Protein AF-A0A150G614-F1 (afdb_monomer)

Secondary structure (DSSP, 8-state):
--EEEEEEEEESS-SPPGGG--TT-S-SPPPEEEEEEEEEEE-TTTSHHHHHHHHHHHHTTTTTTEEEEEEETTTEEEE--BS-GGGT-B---TTS---GGGG-GGGG-S---STTEEEE-SSS--S-HHHHTSTT-----EEEE--SS--GGGTTTSEEEEEEEE-HHHHHHHHTS-EESS-SSS-HHHHHHHHHHS-HHHHHHHHHHTTEESS-EEEEEEEEEPPPPPP-

pLDDT: mean 88.45, std 14.33, range [42.41, 98.75]

Structure (mmCIF, N/CA/C/O backbone):
data_AF-A0A150G614-F1
#
_entry.id   AF-A0A150G614-F1
#
loop_
_atom_site.group_PDB
_atom_site.id
_atom_site.type_symbol
_atom_site.label_atom_id
_atom_site.label_alt_id
_atom_site.label_comp_id
_atom_site.label_asym_id
_atom_site.label_entity_id
_atom_site.label_seq_id
_atom_site.pdbx_PDB_ins_code
_atom_site.Cartn_x
_atom_site.Cartn_y
_atom_site.Cartn_z
_atom_site.occupancy
_atom_site.B_iso_or_equiv
_atom_site.auth_seq_id
_atom_site.auth_comp_id
_atom_site.auth_asym_id
_atom_site.auth_atom_id
_atom_site.pdbx_PDB_model_num
ATOM 1 N N . MET A 1 1 ? 9.035 -16.407 -7.494 1.00 85.31 1 MET A N 1
ATOM 2 C CA . MET A 1 1 ? 8.549 -15.004 -7.480 1.00 85.31 1 MET A CA 1
ATOM 3 C C . MET A 1 1 ? 8.345 -14.648 -6.025 1.00 85.31 1 MET A C 1
ATOM 5 O O . MET A 1 1 ? 7.625 -15.400 -5.365 1.00 85.31 1 MET A O 1
ATOM 9 N N . PRO A 1 2 ? 8.947 -13.557 -5.530 1.00 94.75 2 PRO A N 1
ATOM 10 C CA . PRO A 1 2 ? 8.754 -13.132 -4.153 1.00 94.75 2 PRO A CA 1
ATOM 11 C C . PRO A 1 2 ? 7.283 -12.821 -3.886 1.00 94.75 2 PRO A C 1
ATOM 13 O O . PRO A 1 2 ? 6.579 -12.297 -4.759 1.00 94.75 2 PRO A O 1
ATOM 16 N N . ARG A 1 3 ? 6.812 -13.161 -2.687 1.00 97.12 3 ARG A N 1
ATOM 17 C CA . ARG A 1 3 ? 5.436 -12.910 -2.262 1.00 97.12 3 ARG A CA 1
ATOM 18 C C . ARG A 1 3 ? 5.419 -12.299 -0.875 1.00 97.12 3 ARG A C 1
ATOM 20 O O . ARG A 1 3 ? 6.257 -12.629 -0.041 1.00 97.12 3 ARG A O 1
ATOM 27 N N . VAL A 1 4 ? 4.431 -11.455 -0.625 1.00 98.44 4 VAL A N 1
ATOM 28 C CA . VAL A 1 4 ? 4.167 -10.902 0.704 1.00 98.44 4 VAL A CA 1
ATOM 29 C C . VAL A 1 4 ? 2.698 -11.055 1.061 1.00 98.44 4 VAL A C 1
ATOM 31 O O . VAL A 1 4 ? 1.844 -11.086 0.175 1.00 98.44 4 VAL A O 1
ATOM 34 N N . ALA A 1 5 ? 2.412 -11.127 2.353 1.00 98.56 5 ALA A N 1
ATOM 35 C CA . ALA A 1 5 ? 1.069 -11.115 2.908 1.00 98.56 5 ALA A CA 1
ATOM 36 C C . ALA A 1 5 ? 0.853 -9.836 3.721 1.00 98.56 5 ALA A C 1
ATOM 38 O O . ALA A 1 5 ? 1.692 -9.471 4.544 1.00 98.56 5 ALA A O 1
ATOM 39 N N . LEU A 1 6 ? -0.283 -9.170 3.505 1.00 98.75 6 LEU A N 1
ATOM 40 C CA . LEU A 1 6 ? -0.747 -8.042 4.311 1.00 98.75 6 LEU A CA 1
ATOM 41 C C . LEU A 1 6 ? -2.091 -8.398 4.946 1.00 98.75 6 LEU A C 1
ATOM 43 O O . LEU A 1 6 ? -3.076 -8.605 4.236 1.00 98.75 6 LEU A O 1
ATOM 47 N N . THR A 1 7 ? -2.147 -8.455 6.273 1.00 98.75 7 THR A N 1
ATOM 48 C CA . THR A 1 7 ? -3.404 -8.651 7.007 1.00 98.75 7 THR A CA 1
ATOM 49 C C . THR A 1 7 ? -4.068 -7.301 7.208 1.00 98.75 7 THR A C 1
ATOM 51 O O . THR A 1 7 ? -3.465 -6.388 7.772 1.00 98.75 7 THR A O 1
ATOM 54 N N . ILE A 1 8 ? -5.304 -7.167 6.739 1.00 98.75 8 ILE A N 1
ATOM 55 C CA . ILE A 1 8 ? -6.045 -5.908 6.726 1.00 98.75 8 ILE A CA 1
ATOM 56 C C . ILE A 1 8 ? -7.141 -5.948 7.785 1.00 98.75 8 ILE A C 1
ATOM 58 O O . ILE A 1 8 ? -7.819 -6.963 7.958 1.00 98.75 8 ILE A O 1
ATOM 62 N N . GLY A 1 9 ? -7.333 -4.826 8.469 1.00 98.50 9 GLY A N 1
ATOM 63 C CA . GLY A 1 9 ? -8.453 -4.602 9.368 1.00 98.50 9 GLY A CA 1
ATOM 64 C C . GLY A 1 9 ? -9.207 -3.318 9.058 1.00 98.50 9 GLY A C 1
ATOM 65 O O . GLY A 1 9 ? -8.676 -2.398 8.433 1.00 98.50 9 GLY A O 1
ATOM 66 N N . ILE A 1 10 ? -10.452 -3.255 9.522 1.00 98.44 10 ILE A N 1
ATOM 67 C CA . ILE A 1 10 ? -11.302 -2.066 9.445 1.00 98.44 10 ILE A CA 1
ATOM 68 C C . ILE A 1 10 ? -11.779 -1.716 10.854 1.00 98.44 10 ILE A C 1
ATOM 70 O O . ILE A 1 10 ? -12.300 -2.561 11.583 1.00 98.44 10 ILE A O 1
ATOM 74 N N . ALA A 1 11 ? -11.601 -0.458 11.237 1.00 97.25 11 ALA A N 1
ATOM 75 C CA . ALA A 1 11 ? -12.126 0.080 12.482 1.00 97.25 11 ALA A CA 1
ATOM 76 C C . ALA A 1 11 ? -13.603 0.467 12.372 1.00 97.25 11 ALA A C 1
ATOM 78 O O . ALA A 1 11 ? -14.141 0.699 11.289 1.00 97.25 11 ALA A O 1
ATOM 79 N N . SER A 1 12 ? -14.273 0.593 13.516 1.00 93.81 12 SER A N 1
ATOM 80 C CA . SER A 1 12 ? -15.649 1.097 13.570 1.00 93.81 12 SER A CA 1
ATOM 81 C C . SER A 1 12 ? -15.746 2.592 13.232 1.00 93.81 12 SER A C 1
ATOM 83 O O . SER A 1 12 ? -16.784 3.033 12.733 1.00 93.81 12 SER A O 1
ATOM 85 N N . THR A 1 13 ? -14.665 3.351 13.447 1.00 93.69 13 THR A N 1
ATOM 86 C CA . THR A 1 13 ? -14.582 4.810 13.285 1.00 93.69 13 THR A CA 1
ATOM 87 C C . THR A 1 13 ? -13.398 5.239 12.409 1.00 93.69 13 THR A C 1
ATOM 89 O O . THR A 1 13 ? -12.512 4.445 12.083 1.00 93.69 13 THR A O 1
ATOM 92 N N . ALA A 1 14 ? -13.389 6.507 11.987 1.00 92.56 14 ALA A N 1
ATOM 93 C CA . ALA A 1 14 ? -12.246 7.137 11.322 1.00 92.56 14 ALA A CA 1
ATOM 94 C C . ALA A 1 14 ? -11.048 7.308 12.282 1.00 92.56 14 ALA A C 1
ATOM 96 O O . ALA A 1 14 ? -11.142 7.027 13.474 1.00 92.56 14 ALA A O 1
ATOM 97 N N . LEU A 1 15 ? -9.919 7.806 11.764 1.00 90.88 15 LEU A N 1
ATOM 98 C CA . LEU A 1 15 ? -8.773 8.187 12.599 1.00 90.88 15 LEU A CA 1
ATOM 99 C C . LEU A 1 15 ? -9.192 9.202 13.672 1.00 90.88 15 LEU A C 1
ATOM 101 O O . LEU A 1 15 ? -9.905 10.161 13.363 1.00 90.88 15 LEU A O 1
ATOM 105 N N . LYS A 1 16 ? -8.701 9.001 14.900 1.00 88.44 16 LYS A N 1
ATOM 106 C CA . LYS A 1 16 ? -8.995 9.862 16.045 1.00 88.44 16 LYS A CA 1
ATOM 107 C C . LYS A 1 16 ? -8.613 11.308 15.745 1.00 88.44 16 LYS A C 1
ATOM 109 O O . LYS A 1 16 ? -7.499 11.591 15.286 1.00 88.44 16 LYS A O 1
ATOM 114 N N . ARG A 1 17 ? -9.516 12.235 16.053 1.00 83.62 17 ARG A N 1
ATOM 115 C CA . ARG A 1 17 ? -9.227 13.678 16.002 1.00 83.62 17 ARG A CA 1
ATOM 116 C C . ARG A 1 17 ? -8.369 14.098 17.183 1.00 83.62 17 ARG A C 1
ATOM 118 O O . ARG A 1 17 ? -8.254 13.370 18.161 1.00 83.62 17 ARG A O 1
ATOM 125 N N . ALA A 1 18 ? -7.780 15.291 17.111 1.00 77.56 18 ALA A N 1
ATOM 126 C CA . ALA A 1 18 ? -6.966 15.822 18.202 1.00 77.56 18 ALA A CA 1
ATOM 127 C C . ALA A 1 18 ? -7.736 15.868 19.535 1.00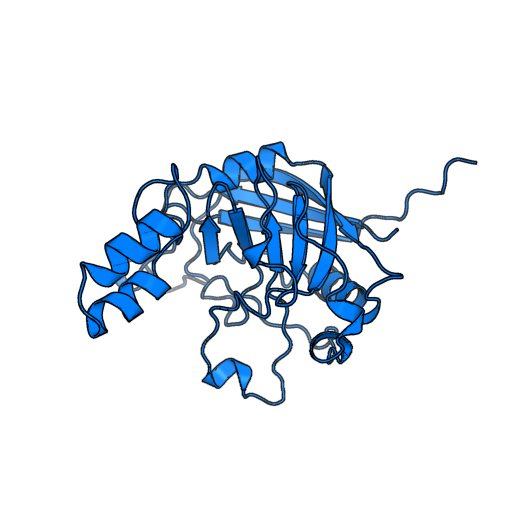 77.56 18 ALA A C 1
ATOM 129 O O . ALA A 1 18 ? -7.163 15.517 20.561 1.00 77.56 18 ALA A O 1
ATOM 130 N N . GLU A 1 19 ? -9.028 16.218 19.498 1.00 80.50 19 GLU A N 1
ATOM 131 C CA . GLU A 1 19 ? -9.901 16.279 20.681 1.00 80.50 19 GLU A CA 1
ATOM 132 C C . GLU A 1 19 ? -10.205 14.904 21.304 1.00 80.50 19 GLU A C 1
ATOM 134 O O . GLU A 1 19 ? -10.498 14.814 22.491 1.00 80.50 19 GLU A O 1
ATOM 139 N N . GLU A 1 20 ? -10.131 13.826 20.520 1.00 80.75 20 GLU A N 1
ATOM 140 C CA . GLU A 1 20 ? -10.450 12.455 20.951 1.00 80.75 20 GLU A CA 1
ATOM 141 C C . GLU A 1 20 ? -9.231 11.734 21.549 1.00 80.75 20 GLU A C 1
ATOM 143 O O . GLU A 1 20 ? -9.327 10.583 21.980 1.00 80.75 20 GLU A O 1
ATOM 148 N N . ARG A 1 21 ? -8.061 12.388 21.543 1.00 79.69 21 ARG A N 1
ATOM 149 C CA . ARG A 1 21 ? -6.809 11.810 22.033 1.00 79.69 21 ARG A CA 1
ATOM 150 C C . ARG A 1 21 ? -6.697 11.988 23.535 1.00 79.69 21 ARG A C 1
ATOM 152 O O . ARG A 1 21 ? -6.730 13.105 24.045 1.00 79.69 21 ARG A O 1
ATOM 159 N N . THR A 1 22 ? -6.471 10.886 24.235 1.00 77.56 22 THR A N 1
ATOM 160 C CA . THR A 1 22 ? -6.207 10.903 25.675 1.00 77.56 22 THR A CA 1
ATOM 161 C C . THR A 1 22 ? -4.708 10.947 25.966 1.00 77.56 22 THR A C 1
ATOM 163 O O . THR A 1 22 ? -3.863 10.598 25.132 1.00 77.56 22 THR A O 1
ATOM 166 N N . ILE A 1 23 ? -4.357 11.395 27.175 1.00 70.12 23 ILE A N 1
ATOM 167 C CA . ILE A 1 23 ? -2.977 11.367 27.669 1.00 70.12 23 ILE A CA 1
ATOM 168 C C . ILE A 1 23 ? -2.537 9.897 27.738 1.00 70.12 23 ILE A C 1
ATOM 170 O O . ILE A 1 23 ? -3.001 9.145 28.588 1.00 70.12 23 ILE A O 1
ATOM 174 N N . GLY A 1 24 ? -1.667 9.487 26.809 1.00 74.12 24 GLY A N 1
ATOM 175 C CA . GLY A 1 24 ? -1.176 8.109 26.682 1.00 74.12 24 GLY A CA 1
ATOM 176 C C . GLY A 1 24 ? -1.408 7.468 25.309 1.00 74.12 24 GLY A C 1
ATOM 177 O O . GLY A 1 24 ? -0.764 6.462 25.004 1.00 74.12 24 GLY A O 1
ATOM 178 N N . ASP A 1 25 ? -2.248 8.061 24.452 1.00 77.88 25 ASP A N 1
ATOM 179 C CA . ASP A 1 25 ? -2.497 7.539 23.105 1.00 77.88 25 ASP A CA 1
ATOM 180 C C . ASP A 1 25 ? -1.206 7.508 22.264 1.00 77.88 25 ASP A C 1
ATOM 182 O O . ASP A 1 25 ? -0.639 8.540 21.879 1.00 77.88 25 ASP A O 1
ATOM 186 N N . LYS A 1 26 ? -0.749 6.289 21.946 1.00 83.44 26 LYS A N 1
ATOM 187 C CA . LYS A 1 26 ? 0.445 6.044 21.120 1.00 83.44 26 LYS A CA 1
ATOM 188 C C . LYS A 1 26 ? 0.201 6.322 19.634 1.00 83.44 26 LYS A C 1
ATOM 190 O O . LYS A 1 26 ? 1.156 6.595 18.912 1.00 83.44 26 LYS A O 1
ATOM 195 N N . SER A 1 27 ? -1.049 6.267 19.176 1.00 89.06 27 SER A N 1
ATOM 196 C CA . SER A 1 27 ? -1.442 6.494 17.782 1.00 89.06 27 SER A CA 1
ATOM 197 C C . SER A 1 27 ? -2.864 7.050 17.691 1.00 89.06 27 SER A C 1
ATOM 199 O O . SER A 1 27 ? -3.672 6.845 18.595 1.00 89.06 27 SER A O 1
ATOM 201 N N . ILE A 1 28 ? -3.170 7.742 16.589 1.00 92.56 28 ILE A N 1
ATOM 202 C CA . ILE A 1 28 ? -4.535 8.172 16.241 1.00 92.56 28 ILE A CA 1
ATOM 203 C C . ILE A 1 28 ? -5.377 7.045 15.628 1.00 92.56 28 ILE A C 1
ATOM 205 O O . ILE A 1 28 ? -6.544 7.254 15.311 1.00 92.56 28 ILE A O 1
ATOM 209 N N . ILE A 1 29 ? -4.794 5.867 15.401 1.00 93.62 29 ILE A N 1
ATOM 210 C CA . ILE A 1 29 ? -5.503 4.744 14.794 1.00 93.62 29 ILE A CA 1
ATOM 211 C C . ILE A 1 29 ? -6.413 4.089 15.848 1.00 93.62 29 ILE A C 1
ATOM 213 O O . ILE A 1 29 ? -5.906 3.661 16.887 1.00 93.62 29 ILE A O 1
ATOM 217 N N . PRO A 1 30 ? -7.736 4.013 15.617 1.00 92.88 30 PRO A N 1
ATOM 218 C CA . PRO A 1 30 ? -8.642 3.237 16.463 1.00 92.88 30 PRO A CA 1
ATOM 219 C C . PRO A 1 30 ? -8.410 1.727 16.309 1.00 92.88 30 PRO A C 1
ATOM 221 O O . PRO A 1 30 ? -7.794 1.269 15.349 1.00 92.88 30 PRO A O 1
ATOM 224 N N . GLU A 1 31 ? -8.941 0.937 17.239 1.00 93.62 31 GLU A N 1
ATOM 225 C CA . GLU A 1 31 ? -8.905 -0.521 17.126 1.00 93.62 31 GLU A CA 1
ATOM 226 C C . GLU A 1 31 ? -9.657 -0.993 15.870 1.00 93.62 31 GLU A C 1
ATOM 228 O O . GLU A 1 31 ? -10.759 -0.526 15.570 1.00 93.62 31 GLU A O 1
ATOM 233 N N . ALA A 1 32 ? -9.037 -1.903 15.118 1.00 96.94 32 ALA A N 1
ATOM 234 C CA . ALA A 1 32 ? -9.544 -2.390 13.844 1.00 96.94 32 ALA A CA 1
ATOM 235 C C . ALA A 1 32 ? -9.715 -3.909 13.871 1.00 96.94 32 ALA A C 1
ATOM 237 O O . ALA A 1 32 ? -8.791 -4.639 14.227 1.00 96.94 32 ALA A O 1
ATOM 238 N N . ALA A 1 33 ? -10.889 -4.378 13.451 1.00 98.00 33 ALA A N 1
ATOM 239 C CA . ALA A 1 33 ? -11.185 -5.800 13.354 1.00 98.00 33 ALA A CA 1
ATOM 240 C C . ALA A 1 33 ? -10.588 -6.372 12.056 1.00 98.00 33 ALA A C 1
ATOM 242 O O . ALA A 1 33 ? -10.735 -5.739 11.005 1.00 98.00 33 ALA A O 1
ATOM 243 N N . PRO A 1 34 ? -9.929 -7.544 12.089 1.00 98.31 34 PRO A N 1
ATOM 244 C CA . PRO A 1 34 ? -9.361 -8.159 10.895 1.00 98.31 34 PRO A CA 1
ATOM 245 C C . PRO A 1 34 ? -10.464 -8.583 9.918 1.00 98.31 34 PRO A C 1
ATOM 247 O O . PRO A 1 34 ? -11.451 -9.199 10.314 1.00 98.31 34 PRO A O 1
ATOM 250 N N . ILE A 1 35 ? -10.273 -8.280 8.633 1.00 98.50 35 ILE A N 1
ATOM 251 C CA . ILE A 1 35 ? -11.204 -8.642 7.546 1.00 98.50 35 ILE A CA 1
ATOM 252 C C . ILE A 1 35 ? -10.614 -9.658 6.560 1.00 98.50 35 ILE A C 1
ATOM 254 O O . ILE A 1 35 ? -11.330 -10.193 5.715 1.00 98.50 35 ILE A O 1
ATOM 258 N N . GLY A 1 36 ? -9.309 -9.925 6.655 1.00 98.50 36 GLY A N 1
ATOM 259 C CA . GLY A 1 36 ? -8.617 -10.942 5.871 1.00 98.50 36 GLY A CA 1
ATOM 260 C C . GLY A 1 36 ? -7.209 -10.526 5.461 1.00 98.50 36 GLY A C 1
ATOM 261 O O . GLY A 1 36 ? -6.704 -9.475 5.858 1.00 98.50 36 GLY A O 1
ATOM 262 N N . THR A 1 37 ? -6.586 -11.364 4.640 1.00 98.75 37 THR A N 1
ATOM 263 C CA . THR A 1 37 ? -5.208 -11.188 4.175 1.00 98.75 37 THR A CA 1
ATOM 264 C C . THR A 1 37 ? -5.173 -11.037 2.659 1.00 98.75 37 THR A C 1
ATOM 266 O O . THR A 1 37 ? -5.891 -11.727 1.937 1.00 98.75 37 THR A O 1
ATOM 269 N N . ILE A 1 38 ? -4.329 -10.124 2.184 1.00 98.75 38 ILE A N 1
ATOM 270 C CA . ILE A 1 38 ? -4.013 -9.928 0.770 1.00 98.75 38 ILE A CA 1
ATOM 271 C C . ILE A 1 38 ? -2.630 -10.526 0.522 1.00 98.75 38 ILE A C 1
ATOM 273 O O . ILE A 1 38 ? -1.663 -10.113 1.163 1.00 98.75 38 ILE A O 1
ATOM 277 N N . VAL A 1 39 ? -2.527 -11.463 -0.420 1.00 98.69 39 VAL A N 1
ATOM 278 C CA . VAL A 1 39 ? -1.239 -12.009 -0.869 1.00 98.69 39 VAL A CA 1
ATOM 279 C C . VAL A 1 39 ? -0.845 -11.321 -2.164 1.00 98.69 39 VAL A C 1
ATOM 281 O O . VAL A 1 39 ? -1.600 -11.345 -3.134 1.00 98.69 39 VAL A O 1
ATOM 284 N N . ILE A 1 40 ? 0.341 -10.723 -2.196 1.00 98.62 40 ILE A N 1
ATOM 285 C CA . ILE A 1 40 ? 0.866 -9.975 -3.341 1.00 98.62 40 ILE A CA 1
ATOM 286 C C . ILE A 1 40 ? 2.081 -10.715 -3.895 1.00 98.62 40 ILE A C 1
ATOM 288 O O . ILE A 1 40 ? 3.018 -11.015 -3.160 1.00 98.62 40 ILE A O 1
ATOM 292 N N . GLY A 1 41 ? 2.074 -10.991 -5.198 1.00 97.81 41 GLY A N 1
ATOM 293 C CA . GLY A 1 41 ? 3.232 -11.469 -5.948 1.00 97.81 41 GLY A CA 1
ATOM 294 C C . GLY A 1 41 ? 3.989 -10.305 -6.579 1.00 97.81 41 GLY A C 1
ATOM 295 O O . GLY A 1 41 ? 3.368 -9.387 -7.119 1.00 97.81 41 GLY A O 1
ATOM 296 N N . LEU A 1 42 ? 5.319 -10.350 -6.520 1.00 97.81 42 LEU A N 1
ATOM 297 C CA . LEU A 1 42 ? 6.198 -9.244 -6.905 1.00 97.81 42 LEU A CA 1
ATOM 298 C C . LEU A 1 42 ? 7.008 -9.565 -8.171 1.00 97.81 42 LEU A C 1
ATOM 300 O O . LEU A 1 42 ? 7.526 -10.672 -8.346 1.00 97.81 42 LEU A O 1
ATOM 304 N N . TYR A 1 43 ? 7.147 -8.574 -9.052 1.00 95.19 43 TYR A N 1
ATOM 305 C CA . TYR A 1 43 ? 7.837 -8.666 -10.342 1.00 95.19 43 TYR A CA 1
ATOM 306 C C . TYR A 1 43 ? 9.337 -8.366 -10.209 1.00 95.19 43 TYR A C 1
ATOM 308 O O . TYR A 1 43 ? 9.845 -7.422 -10.812 1.00 95.19 43 TYR A O 1
ATOM 316 N N . GLY A 1 44 ? 10.055 -9.185 -9.431 1.00 88.50 44 GLY A N 1
ATOM 317 C CA . GLY A 1 44 ? 11.469 -8.955 -9.086 1.00 88.50 44 GLY A CA 1
ATOM 318 C C . GLY A 1 44 ? 12.427 -8.789 -10.273 1.00 88.50 44 GLY A C 1
ATOM 319 O O . GLY A 1 44 ? 13.448 -8.137 -10.134 1.00 88.50 44 GLY A O 1
ATOM 320 N N . ASN A 1 45 ? 12.084 -9.307 -11.456 1.00 91.62 45 ASN A N 1
ATOM 321 C CA . ASN A 1 45 ? 12.911 -9.150 -12.658 1.00 91.62 45 ASN A CA 1
ATOM 322 C C . ASN A 1 45 ? 12.638 -7.8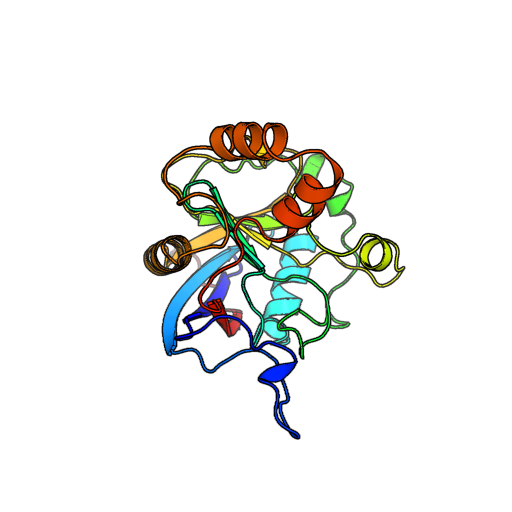45 -13.425 1.00 91.62 45 ASN A C 1
ATOM 324 O O . ASN A 1 45 ? 13.471 -7.425 -14.219 1.00 91.62 45 ASN A O 1
ATOM 328 N N . ALA A 1 46 ? 11.456 -7.244 -13.257 1.00 92.69 46 ALA A N 1
ATOM 329 C CA . ALA A 1 46 ? 11.057 -6.060 -14.017 1.00 92.69 46 ALA A CA 1
ATOM 330 C C . ALA A 1 46 ? 11.561 -4.767 -13.366 1.00 92.69 46 ALA A C 1
ATOM 332 O O . ALA A 1 46 ? 11.988 -3.861 -14.074 1.00 92.69 46 ALA A O 1
ATOM 333 N N . VAL A 1 47 ? 11.478 -4.708 -12.034 1.00 96.00 47 VAL A N 1
ATOM 334 C CA . VAL A 1 47 ? 11.829 -3.552 -11.194 1.00 96.00 47 VAL A CA 1
ATOM 335 C C . VAL A 1 47 ? 12.467 -4.046 -9.887 1.00 96.00 47 VAL A C 1
ATOM 337 O O . VAL A 1 47 ? 11.840 -3.995 -8.820 1.00 96.00 47 VAL A O 1
ATOM 340 N N . PRO A 1 48 ? 13.669 -4.656 -9.970 1.00 96.81 48 PRO A N 1
ATOM 341 C CA . PRO A 1 48 ? 14.321 -5.309 -8.837 1.00 96.81 48 PRO A CA 1
ATOM 342 C C . PRO A 1 48 ? 14.463 -4.389 -7.628 1.00 96.81 48 PRO A C 1
ATOM 344 O O . PRO A 1 48 ? 14.173 -4.817 -6.511 1.00 96.81 48 PRO A O 1
ATOM 347 N N . ARG A 1 49 ? 14.828 -3.117 -7.825 1.00 97.44 49 ARG A N 1
ATOM 348 C CA . ARG A 1 49 ? 15.069 -2.213 -6.700 1.00 97.44 49 ARG A CA 1
ATOM 349 C C . ARG A 1 49 ? 13.782 -1.818 -5.985 1.00 97.44 49 ARG A C 1
ATOM 351 O O . ARG A 1 49 ? 13.746 -1.776 -4.754 1.00 97.44 49 ARG A O 1
ATOM 358 N N . THR A 1 50 ? 12.710 -1.583 -6.735 1.00 97.88 50 THR A N 1
ATOM 359 C CA . THR A 1 50 ? 11.376 -1.345 -6.172 1.00 97.88 50 THR A CA 1
ATOM 360 C C . THR A 1 50 ? 10.901 -2.556 -5.364 1.00 97.88 50 THR A C 1
ATOM 362 O O . THR A 1 50 ? 10.391 -2.396 -4.254 1.00 97.88 50 THR A O 1
ATOM 365 N N . VAL A 1 51 ? 11.115 -3.771 -5.880 1.00 98.00 51 VAL A N 1
ATOM 366 C CA . VAL A 1 51 ? 10.730 -5.017 -5.199 1.00 98.00 51 VAL A CA 1
ATOM 367 C C . VAL A 1 51 ? 11.560 -5.264 -3.937 1.00 98.00 51 VAL A C 1
ATOM 369 O O . VAL A 1 51 ? 10.980 -5.577 -2.899 1.00 98.00 51 VAL A O 1
ATOM 372 N N . GLU A 1 52 ? 12.880 -5.075 -3.985 1.00 97.75 52 GLU A N 1
ATOM 373 C CA . GLU A 1 52 ? 13.765 -5.169 -2.813 1.00 97.75 52 GLU A CA 1
ATOM 374 C C . GLU A 1 52 ? 13.332 -4.217 -1.697 1.00 97.75 52 GLU A C 1
ATOM 376 O O . GLU A 1 52 ? 13.209 -4.624 -0.541 1.00 97.75 52 GLU A O 1
ATOM 381 N N . ASN A 1 53 ? 13.048 -2.960 -2.042 1.00 98.06 53 ASN A N 1
ATOM 382 C CA . ASN A 1 53 ? 12.590 -1.965 -1.079 1.00 98.06 53 ASN A CA 1
ATOM 383 C C . ASN A 1 53 ? 11.244 -2.347 -0.457 1.00 98.06 53 ASN A C 1
ATOM 385 O O . ASN A 1 53 ? 11.068 -2.218 0.755 1.00 98.06 53 ASN A O 1
ATOM 389 N N . PHE A 1 54 ? 10.301 -2.847 -1.257 1.00 98.31 54 PHE A N 1
ATOM 390 C CA . PHE A 1 54 ? 9.008 -3.285 -0.738 1.00 98.31 54 PHE A CA 1
ATOM 391 C C . PHE A 1 54 ? 9.145 -4.501 0.191 1.00 98.31 54 PHE A C 1
ATOM 393 O O . PHE A 1 54 ? 8.533 -4.531 1.257 1.00 98.31 54 PHE A O 1
ATOM 400 N N . LEU A 1 55 ? 10.006 -5.465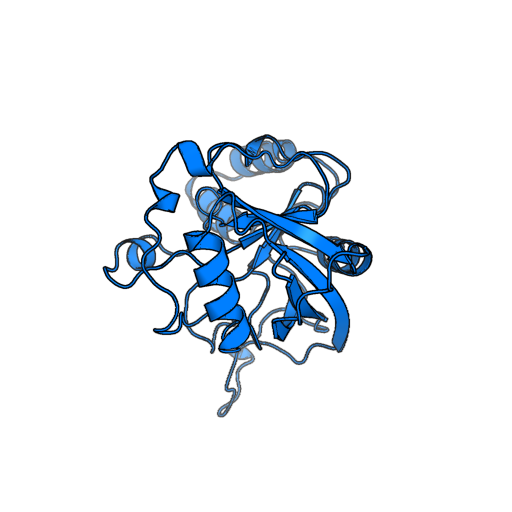 -0.155 1.00 98.06 55 LEU A N 1
ATOM 401 C CA . LEU A 1 55 ? 10.332 -6.605 0.708 1.00 98.06 55 LEU A CA 1
ATOM 402 C C . LEU A 1 55 ? 10.979 -6.157 2.022 1.00 98.06 55 LEU A C 1
ATOM 404 O O . LEU A 1 55 ? 10.560 -6.608 3.085 1.00 98.06 55 LEU A O 1
ATOM 408 N N . ALA A 1 56 ? 11.953 -5.244 1.964 1.00 98.00 56 ALA A N 1
ATOM 409 C CA . ALA A 1 56 ? 12.610 -4.692 3.147 1.00 98.00 56 ALA A CA 1
ATOM 410 C C . ALA A 1 56 ? 11.616 -3.977 4.075 1.00 98.00 56 ALA A C 1
ATOM 412 O O . ALA A 1 56 ? 11.708 -4.107 5.296 1.00 98.00 56 ALA A O 1
ATOM 413 N N . LEU A 1 57 ? 10.648 -3.262 3.494 1.00 98.06 57 LEU A N 1
ATOM 414 C CA . LEU A 1 57 ? 9.598 -2.563 4.226 1.00 98.06 57 LEU A CA 1
ATOM 415 C C . LEU A 1 57 ? 8.598 -3.520 4.898 1.00 98.06 57 LEU A C 1
ATOM 417 O O . LEU A 1 57 ? 8.179 -3.283 6.033 1.00 98.06 57 LEU A O 1
ATOM 421 N N . VAL A 1 58 ? 8.209 -4.595 4.206 1.00 98.31 58 VAL A N 1
ATOM 422 C CA . VAL A 1 58 ? 7.349 -5.651 4.764 1.00 98.31 58 VAL A CA 1
ATOM 423 C C . VAL A 1 58 ? 8.078 -6.384 5.891 1.00 98.31 58 VAL A C 1
ATOM 425 O O . VAL A 1 58 ? 7.523 -6.536 6.979 1.00 98.31 58 VAL A O 1
ATOM 428 N N . ALA A 1 59 ? 9.324 -6.800 5.649 1.00 98.00 59 ALA A N 1
ATOM 429 C CA . ALA A 1 59 ? 10.127 -7.580 6.588 1.00 98.00 59 ALA A CA 1
ATOM 430 C C . ALA A 1 59 ? 10.447 -6.819 7.881 1.00 98.00 59 ALA A C 1
ATOM 432 O O . ALA A 1 59 ? 10.561 -7.429 8.941 1.00 98.00 59 ALA A O 1
ATOM 433 N N . SER A 1 60 ? 10.569 -5.492 7.820 1.00 97.50 60 SER A N 1
ATOM 434 C CA . SER A 1 60 ? 10.829 -4.680 9.009 1.00 97.50 60 SER A CA 1
ATOM 435 C C . SER A 1 60 ? 9.591 -4.478 9.896 1.00 97.50 60 SER A C 1
ATOM 437 O O . SER A 1 60 ? 9.712 -3.958 11.003 1.00 97.50 60 SER A O 1
ATOM 439 N N . GLY A 1 61 ? 8.391 -4.831 9.415 1.00 97.25 61 GLY A N 1
ATOM 440 C CA . GLY A 1 61 ? 7.131 -4.574 10.117 1.00 97.25 61 GLY A CA 1
ATOM 441 C C . GLY A 1 61 ? 6.703 -3.101 10.101 1.00 97.25 61 GLY A C 1
ATOM 442 O O . GLY A 1 61 ? 5.725 -2.727 10.751 1.00 97.25 61 GLY A O 1
ATOM 443 N N . ASN A 1 62 ? 7.381 -2.236 9.335 1.00 96.94 62 ASN A N 1
ATOM 444 C CA . ASN A 1 62 ? 7.080 -0.801 9.303 1.00 96.94 62 ASN A CA 1
ATOM 445 C C . ASN A 1 62 ? 5.754 -0.479 8.594 1.00 96.94 62 ASN A C 1
ATOM 447 O O . ASN A 1 62 ? 5.269 0.644 8.728 1.00 96.94 62 ASN A O 1
ATOM 451 N N . LEU A 1 63 ? 5.101 -1.446 7.945 1.00 97.31 63 LEU A N 1
ATOM 452 C CA . LEU A 1 63 ? 3.711 -1.314 7.491 1.00 97.31 63 LEU A CA 1
ATOM 453 C C . LEU A 1 63 ? 2.680 -1.568 8.600 1.00 97.31 63 LEU A C 1
ATOM 455 O O . LEU A 1 63 ? 1.582 -1.017 8.538 1.00 97.31 63 LEU A O 1
ATOM 459 N N . VAL A 1 64 ? 3.011 -2.347 9.633 1.00 98.12 64 VAL A N 1
ATOM 460 C CA . VAL A 1 64 ? 2.056 -2.722 10.689 1.00 98.12 64 VAL A CA 1
ATOM 461 C C . VAL A 1 64 ? 1.644 -1.504 11.512 1.00 98.12 64 VAL A C 1
ATOM 463 O O . VAL A 1 64 ? 2.486 -0.713 11.942 1.00 98.12 64 VAL A O 1
ATOM 466 N N . GLY A 1 65 ? 0.342 -1.329 11.731 1.00 96.69 65 GLY A N 1
ATOM 467 C CA . GLY A 1 65 ? -0.209 -0.151 12.397 1.00 96.69 65 GLY A CA 1
ATOM 468 C C . GLY A 1 65 ? -0.124 1.112 11.538 1.00 96.69 65 GLY A C 1
ATOM 469 O O . GLY A 1 65 ? 0.049 2.203 12.073 1.00 96.69 65 GLY A O 1
ATOM 470 N N . THR A 1 66 ? -0.191 0.977 10.212 1.00 97.56 66 THR A N 1
ATOM 471 C CA . THR A 1 66 ? -0.373 2.101 9.276 1.00 97.56 66 THR A CA 1
ATOM 472 C C . THR A 1 66 ? -1.698 1.969 8.541 1.00 97.56 66 THR A C 1
ATOM 474 O O . THR A 1 66 ? -2.357 0.930 8.626 1.00 97.56 66 THR A O 1
ATOM 477 N N . THR A 1 67 ? -2.126 3.033 7.864 1.00 97.50 67 THR A N 1
ATOM 478 C CA . THR A 1 67 ? -3.464 3.108 7.267 1.00 97.50 67 THR A CA 1
ATOM 479 C C . THR A 1 67 ? -3.448 3.303 5.762 1.00 97.50 67 THR A C 1
ATOM 481 O O . THR A 1 67 ? -2.461 3.765 5.186 1.00 97.50 67 THR A O 1
ATOM 484 N N . PHE A 1 68 ? -4.572 2.975 5.129 1.00 97.38 68 PHE A N 1
ATOM 485 C CA . PHE A 1 68 ? -4.833 3.382 3.755 1.00 97.38 68 PHE A CA 1
ATOM 486 C C . PHE A 1 68 ? -5.216 4.865 3.743 1.00 97.38 68 PHE A C 1
ATOM 488 O O . PHE A 1 68 ? -6.212 5.266 4.352 1.00 97.38 68 PHE A O 1
ATOM 495 N N . SER A 1 69 ? -4.412 5.683 3.063 1.00 93.94 69 SER A N 1
ATOM 496 C CA . SER A 1 69 ? -4.594 7.135 2.960 1.00 93.94 69 SER A CA 1
ATOM 497 C C . SER A 1 69 ? -5.769 7.500 2.052 1.00 93.94 69 SER A C 1
ATOM 499 O O . SER A 1 69 ? -6.423 8.525 2.277 1.00 93.94 69 SER A O 1
ATOM 501 N N . ARG A 1 70 ? -6.066 6.646 1.062 1.00 93.88 70 ARG A N 1
ATOM 502 C CA . ARG A 1 70 ? -7.135 6.859 0.087 1.00 93.88 70 ARG A CA 1
ATOM 503 C C . ARG A 1 70 ? -7.803 5.558 -0.347 1.00 93.88 70 ARG A C 1
ATOM 505 O O . ARG A 1 70 ? -7.146 4.537 -0.540 1.00 93.88 70 ARG A O 1
ATOM 512 N N . VAL A 1 71 ? -9.111 5.633 -0.559 1.00 95.12 71 VAL A N 1
ATOM 513 C CA . VAL A 1 71 ? -9.949 4.596 -1.158 1.00 95.12 71 VAL A CA 1
ATOM 514 C C . VAL A 1 71 ? -10.759 5.226 -2.289 1.00 95.12 71 VAL A C 1
ATOM 516 O O . VAL A 1 71 ? -11.579 6.110 -2.059 1.00 95.12 71 VAL A O 1
ATOM 519 N N . LEU A 1 72 ? -10.519 4.776 -3.520 1.00 92.56 72 LEU A N 1
ATOM 520 C CA . LEU A 1 72 ? -11.261 5.163 -4.719 1.00 92.56 72 LEU A CA 1
ATOM 521 C C . LEU A 1 72 ? -11.819 3.891 -5.370 1.00 92.56 72 LEU A C 1
ATOM 523 O O . LEU A 1 72 ? -11.123 3.189 -6.108 1.00 92.56 72 LEU A O 1
ATOM 527 N N . ALA A 1 73 ? -13.074 3.558 -5.064 1.00 91.56 73 ALA A N 1
ATOM 528 C CA . ALA A 1 73 ? -13.741 2.409 -5.676 1.00 91.56 73 ALA A CA 1
ATOM 529 C C . ALA A 1 73 ? -13.789 2.567 -7.205 1.00 91.56 73 ALA A C 1
ATOM 531 O O . ALA A 1 73 ? -13.986 3.674 -7.705 1.00 91.56 73 ALA A O 1
ATOM 532 N N . GLY A 1 74 ? -13.582 1.484 -7.955 1.00 90.19 74 GLY A N 1
ATOM 533 C CA . GLY A 1 74 ? -13.452 1.568 -9.413 1.00 90.19 74 GLY A CA 1
ATOM 534 C C . GLY A 1 74 ? -12.022 1.829 -9.889 1.00 90.19 74 GLY A C 1
ATOM 535 O O . GLY A 1 74 ? -11.681 1.468 -11.013 1.00 90.19 74 GLY A O 1
ATOM 536 N N . GLU A 1 75 ? -11.188 2.440 -9.043 1.00 92.81 75 GLU A N 1
ATOM 537 C CA . GLU A 1 75 ? -9.834 2.864 -9.387 1.00 92.81 75 GLU A CA 1
ATOM 538 C C . GLU A 1 75 ? -8.798 2.122 -8.527 1.00 92.81 75 GLU A C 1
ATOM 540 O O . GLU A 1 75 ? -8.301 1.068 -8.930 1.00 92.81 75 GLU A O 1
ATOM 545 N N . TYR A 1 76 ? -8.479 2.620 -7.329 1.00 96.06 76 TYR A N 1
ATOM 546 C CA . TYR A 1 76 ? -7.461 2.034 -6.454 1.00 96.06 76 TYR A CA 1
ATOM 547 C C . TYR A 1 76 ? -7.642 2.383 -4.973 1.00 96.06 76 TYR A C 1
ATOM 549 O O . TYR A 1 76 ? -8.341 3.321 -4.597 1.00 96.06 76 TYR A O 1
ATOM 557 N N . ILE A 1 77 ? -6.938 1.639 -4.127 1.00 97.69 77 ILE A N 1
ATOM 558 C CA . ILE A 1 77 ? -6.680 1.954 -2.720 1.00 97.69 77 ILE A CA 1
ATOM 559 C C . ILE A 1 77 ? -5.193 2.280 -2.552 1.00 97.69 77 ILE A C 1
ATOM 561 O O . ILE A 1 77 ? -4.361 1.696 -3.245 1.00 97.69 77 ILE A O 1
ATOM 565 N N . GLN A 1 78 ? -4.864 3.218 -1.669 1.00 97.62 78 GLN A N 1
ATOM 566 C CA . GLN A 1 78 ? -3.514 3.764 -1.496 1.00 97.62 78 GLN A CA 1
ATOM 567 C C . GLN A 1 78 ? -3.069 3.607 -0.043 1.00 97.62 78 GLN A C 1
ATOM 569 O O . GLN A 1 78 ? -3.824 3.936 0.872 1.00 97.62 78 GLN A O 1
ATOM 574 N N . ALA A 1 79 ? -1.863 3.084 0.166 1.00 97.69 79 ALA A N 1
ATOM 575 C CA . ALA A 1 79 ? -1.275 2.836 1.480 1.00 97.69 79 ALA A CA 1
ATOM 576 C C . ALA A 1 79 ? 0.239 3.044 1.443 1.00 97.69 79 ALA A C 1
ATOM 578 O O . ALA A 1 79 ? 0.837 3.162 0.382 1.00 97.69 79 ALA A O 1
ATOM 579 N N . GLY A 1 80 ? 0.874 3.066 2.613 1.00 96.44 80 GLY A N 1
ATOM 580 C CA . GLY A 1 80 ? 2.324 3.228 2.704 1.00 96.44 80 GLY A CA 1
ATOM 581 C C . GLY A 1 80 ? 2.796 4.683 2.728 1.00 96.44 80 GLY A C 1
ATOM 582 O O . GLY A 1 80 ? 3.986 4.924 2.583 1.00 96.44 80 GLY A O 1
ATOM 583 N N . LYS A 1 81 ? 1.887 5.645 2.934 1.00 94.88 81 LYS A N 1
ATOM 584 C CA . LYS A 1 81 ? 2.218 7.068 3.077 1.00 94.88 81 LYS A CA 1
ATOM 585 C C . LYS A 1 81 ? 3.315 7.273 4.124 1.00 94.88 81 LYS A C 1
ATOM 587 O O . LYS A 1 81 ? 3.139 6.864 5.271 1.00 94.88 81 LYS A O 1
ATOM 592 N N . GLN A 1 82 ? 4.407 7.932 3.759 1.00 94.38 82 GLN A N 1
ATOM 593 C CA . GLN A 1 82 ? 5.544 8.215 4.625 1.00 94.38 82 GLN A CA 1
ATOM 594 C C . GLN A 1 82 ? 5.208 9.298 5.660 1.00 94.38 82 GLN A C 1
ATOM 596 O O . GLN A 1 82 ? 4.586 10.322 5.366 1.00 94.38 82 GLN A O 1
ATOM 601 N N . GLY A 1 83 ? 5.640 9.085 6.903 1.00 92.31 83 GLY A N 1
ATOM 602 C CA . GLY A 1 83 ? 5.416 10.019 8.002 1.00 92.31 83 GLY A CA 1
ATOM 603 C C . GLY A 1 83 ? 5.521 9.353 9.368 1.00 92.31 83 GLY A C 1
ATOM 604 O O . GLY A 1 83 ? 6.053 8.259 9.499 1.00 92.31 83 GLY A O 1
ATOM 605 N N . SER A 1 84 ? 5.003 10.017 10.402 1.00 91.75 84 SER A N 1
ATOM 606 C CA . SER A 1 84 ? 5.045 9.473 11.763 1.00 91.75 84 SER A CA 1
ATOM 607 C C . SER A 1 84 ? 4.073 8.309 11.950 1.00 91.75 84 SER A C 1
ATOM 609 O O . SER A 1 84 ? 2.882 8.422 11.635 1.00 91.75 84 SER A O 1
ATOM 611 N N . LYS A 1 85 ? 4.542 7.254 12.622 1.00 91.25 85 LYS A N 1
ATOM 612 C CA . LYS A 1 85 ? 3.712 6.122 13.062 1.00 91.25 85 LYS A CA 1
ATOM 613 C C . LYS A 1 85 ? 2.510 6.546 13.898 1.00 91.25 85 LYS A C 1
ATOM 615 O O . LYS A 1 85 ? 1.434 5.962 13.782 1.00 91.25 85 LYS A O 1
ATOM 620 N N . ARG A 1 86 ? 2.652 7.612 14.694 1.00 91.00 86 ARG A N 1
ATOM 621 C CA . ARG A 1 86 ? 1.560 8.149 15.524 1.00 91.00 86 ARG A CA 1
ATOM 622 C C . ARG A 1 86 ? 0.379 8.665 14.701 1.00 91.00 86 ARG A C 1
ATOM 624 O O . ARG A 1 86 ? -0.726 8.747 15.226 1.00 91.00 86 ARG A O 1
ATOM 631 N N . LEU A 1 87 ? 0.623 9.032 13.443 1.00 91.75 87 LEU A N 1
ATOM 632 C CA . LEU A 1 87 ? -0.381 9.512 12.492 1.00 91.75 87 LEU A CA 1
ATOM 633 C C . LEU A 1 87 ? -0.875 8.403 11.550 1.00 91.75 87 LEU A C 1
ATOM 635 O O . LEU A 1 87 ? -1.595 8.688 10.599 1.00 91.75 87 LEU A O 1
ATOM 639 N N . GLY A 1 88 ? -0.479 7.150 11.796 1.00 93.00 88 GLY A N 1
ATOM 640 C CA . GLY A 1 88 ? -0.805 6.013 10.940 1.00 93.00 88 GLY A CA 1
ATOM 641 C C . GLY A 1 88 ? -0.054 5.985 9.612 1.00 93.00 88 GLY A C 1
ATOM 642 O O . GLY A 1 88 ? -0.541 5.376 8.658 1.00 93.00 88 GLY A O 1
ATOM 643 N N . ALA A 1 89 ? 1.111 6.633 9.563 1.00 95.12 89 ALA A N 1
ATOM 644 C CA . ALA A 1 89 ? 2.012 6.674 8.419 1.00 95.12 89 ALA A CA 1
ATOM 645 C C . ALA A 1 89 ? 3.235 5.757 8.624 1.00 95.12 89 ALA A C 1
ATOM 647 O O . ALA A 1 89 ? 3.503 5.265 9.725 1.00 95.12 89 ALA A O 1
ATOM 648 N N . VAL A 1 90 ? 3.963 5.507 7.540 1.00 96.00 90 VAL A N 1
ATOM 649 C CA . VAL A 1 90 ? 5.158 4.667 7.500 1.00 96.00 90 VAL A CA 1
ATOM 650 C C . VAL A 1 90 ? 6.391 5.486 7.859 1.00 96.00 90 VAL A C 1
ATOM 652 O O . VAL A 1 90 ? 6.775 6.418 7.152 1.00 96.00 90 VAL A O 1
ATOM 655 N N . GLU A 1 91 ? 7.072 5.076 8.921 1.00 95.19 91 GLU A N 1
ATOM 656 C CA . GLU A 1 91 ? 8.457 5.475 9.161 1.00 95.19 91 GLU A CA 1
ATOM 657 C C . GLU A 1 91 ? 9.344 4.552 8.328 1.00 95.19 91 GLU A C 1
ATOM 659 O O . GLU A 1 91 ? 9.345 3.342 8.545 1.00 95.19 91 GLU A O 1
ATOM 664 N N . VAL A 1 92 ? 10.036 5.091 7.325 1.00 95.44 92 VAL A N 1
ATOM 665 C CA . VAL A 1 92 ? 10.822 4.277 6.388 1.00 95.44 92 VAL A CA 1
ATOM 666 C C . VAL A 1 92 ? 12.062 3.723 7.101 1.00 95.44 92 VAL A C 1
ATOM 668 O O . VAL A 1 92 ? 12.847 4.512 7.632 1.00 95.44 92 VAL A O 1
ATOM 671 N N . PRO A 1 93 ? 12.269 2.393 7.132 1.00 95.12 93 PRO A N 1
ATOM 672 C CA . PRO A 1 93 ? 13.430 1.802 7.786 1.00 95.12 93 PRO A CA 1
ATOM 673 C C . PRO A 1 93 ? 14.712 2.062 6.981 1.00 95.12 93 PRO A C 1
ATOM 675 O O . PRO A 1 93 ? 14.686 2.279 5.769 1.00 95.12 93 PRO A O 1
ATOM 678 N N . THR A 1 94 ? 15.867 1.977 7.641 1.00 94.81 94 THR A N 1
ATOM 679 C CA . THR A 1 94 ? 17.185 2.141 6.997 1.00 94.81 94 THR A CA 1
ATOM 680 C C . THR A 1 94 ? 17.507 1.042 5.983 1.00 94.81 94 THR A C 1
ATOM 682 O O . THR A 1 94 ? 18.347 1.248 5.110 1.00 94.81 94 THR A O 1
ATOM 685 N N . THR A 1 95 ? 16.825 -0.104 6.071 1.00 96.12 95 THR A N 1
ATOM 686 C CA . THR A 1 95 ? 16.920 -1.219 5.120 1.00 96.12 95 THR A CA 1
ATOM 687 C C . THR A 1 95 ? 16.348 -0.877 3.745 1.00 96.12 95 THR A C 1
ATOM 689 O O . THR A 1 95 ? 16.808 -1.438 2.756 1.00 96.12 95 THR A O 1
ATOM 692 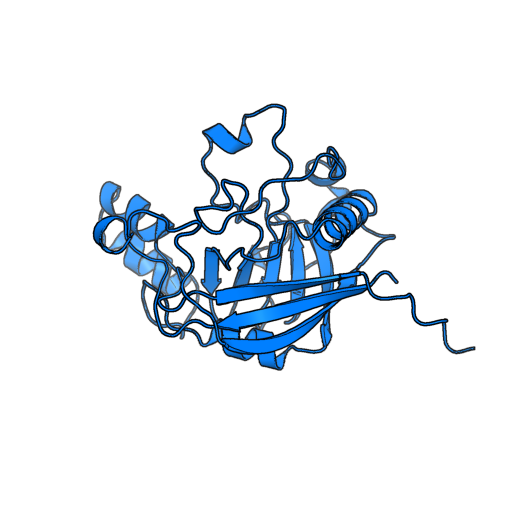N N . VAL A 1 96 ? 15.396 0.061 3.662 1.00 96.75 96 VAL A N 1
ATOM 693 C CA . VAL A 1 96 ? 14.909 0.607 2.389 1.00 96.75 96 VAL A CA 1
ATOM 694 C C . VAL A 1 96 ? 15.952 1.575 1.849 1.00 96.75 96 VAL A C 1
ATOM 696 O O . VAL A 1 96 ? 16.462 2.438 2.565 1.00 96.75 96 VAL A O 1
ATOM 699 N N . GLN A 1 97 ? 16.265 1.459 0.568 1.00 95.25 97 GLN A N 1
ATOM 700 C CA . GLN A 1 97 ? 17.366 2.162 -0.075 1.00 95.25 97 GLN A CA 1
ATOM 701 C C . GLN A 1 97 ? 16.876 3.139 -1.156 1.00 95.25 97 GLN A C 1
ATOM 703 O O . GLN A 1 97 ? 15.715 3.068 -1.566 1.00 95.25 97 GLN A O 1
ATOM 708 N N . PRO A 1 98 ? 17.738 4.040 -1.665 1.00 94.94 98 PRO A N 1
ATOM 709 C CA . PRO A 1 98 ? 17.410 4.841 -2.840 1.00 94.94 98 PRO A CA 1
ATOM 710 C C . PRO A 1 98 ? 16.967 3.966 -4.020 1.00 94.94 98 PRO A C 1
ATOM 712 O O . PRO A 1 98 ? 17.525 2.884 -4.250 1.00 94.94 98 PRO A O 1
ATOM 715 N N . ASN A 1 99 ? 15.956 4.444 -4.746 1.00 95.50 99 ASN A N 1
ATOM 716 C CA . ASN A 1 99 ? 15.352 3.748 -5.876 1.00 95.50 99 ASN A CA 1
ATOM 717 C C . ASN A 1 99 ? 15.555 4.547 -7.180 1.00 95.50 99 ASN A C 1
ATOM 719 O O . ASN A 1 99 ? 14.747 5.433 -7.459 1.00 95.50 99 ASN A O 1
ATOM 723 N N . PRO A 1 100 ? 16.615 4.277 -7.967 1.00 94.69 100 PRO A N 1
ATOM 724 C CA . PRO A 1 100 ? 16.857 4.972 -9.232 1.00 94.69 100 PRO A CA 1
ATOM 725 C C . PRO A 1 100 ? 15.774 4.682 -10.281 1.00 94.69 100 PRO A C 1
ATOM 727 O O . PRO A 1 100 ? 15.499 5.546 -11.109 1.00 94.69 100 PRO A O 1
ATOM 730 N N . GLU A 1 101 ? 15.075 3.542 -10.179 1.00 96.19 101 GLU A N 1
ATOM 731 C CA . GLU A 1 101 ? 13.992 3.153 -11.095 1.00 96.19 101 GLU A CA 1
ATOM 732 C C . GLU A 1 101 ? 12.859 4.192 -11.127 1.00 96.19 101 GLU A C 1
ATOM 734 O O . GLU A 1 101 ? 12.188 4.338 -12.145 1.00 96.19 101 GLU A O 1
ATOM 739 N N . ALA A 1 102 ? 12.685 4.979 -10.054 1.00 93.06 102 ALA A N 1
ATOM 740 C CA . ALA A 1 102 ? 11.731 6.091 -9.988 1.00 93.06 102 ALA A CA 1
ATOM 741 C C . ALA A 1 102 ? 11.970 7.186 -11.048 1.00 93.06 102 ALA A C 1
ATOM 743 O O . ALA A 1 102 ? 11.061 7.969 -11.327 1.00 93.06 102 ALA A O 1
ATOM 744 N N . SER A 1 103 ? 13.162 7.223 -11.647 1.00 92.44 103 SER A N 1
ATOM 745 C CA . SER A 1 103 ? 13.559 8.170 -12.693 1.00 92.44 103 SER A CA 1
ATOM 746 C C . SER A 1 103 ? 13.859 7.489 -14.035 1.00 92.44 103 SER A C 1
ATOM 748 O O . SER A 1 103 ? 14.266 8.152 -14.988 1.00 92.44 103 SER A O 1
ATOM 750 N N . GLU A 1 104 ? 13.667 6.173 -14.141 1.00 95.06 104 GLU A N 1
ATOM 751 C CA . GLU A 1 104 ? 13.998 5.402 -15.337 1.00 95.06 104 GLU A CA 1
ATOM 752 C C . GLU A 1 104 ? 12.743 5.086 -16.147 1.00 95.06 104 GLU A C 1
ATOM 754 O O . GLU A 1 104 ? 11.885 4.324 -15.711 1.00 95.06 104 GLU A O 1
ATOM 759 N N . ALA A 1 105 ? 12.663 5.575 -17.388 1.00 94.00 105 ALA A N 1
ATOM 760 C CA . ALA A 1 105 ? 11.514 5.322 -18.267 1.00 94.00 105 ALA A CA 1
ATOM 761 C C . ALA A 1 105 ? 11.194 3.821 -18.439 1.00 94.00 105 ALA A C 1
ATOM 763 O O . ALA A 1 105 ? 10.037 3.435 -18.612 1.00 94.00 105 ALA A O 1
ATOM 764 N N . SER A 1 106 ? 12.213 2.959 -18.349 1.00 94.38 106 SER A N 1
ATOM 765 C CA . SER A 1 106 ? 12.060 1.508 -18.460 1.00 94.38 106 SER A CA 1
ATOM 766 C C . SER A 1 106 ? 11.224 0.891 -17.322 1.00 94.38 106 SER A C 1
ATOM 768 O O . SER A 1 106 ? 10.586 -0.144 -17.540 1.00 94.38 106 SER A O 1
ATOM 770 N N . ALA A 1 107 ? 11.154 1.536 -16.153 1.00 96.38 107 ALA A N 1
ATOM 771 C CA . ALA A 1 107 ? 10.379 1.075 -15.002 1.00 96.38 107 ALA A CA 1
ATOM 772 C C . ALA A 1 107 ? 8.864 1.329 -15.154 1.00 96.38 107 ALA A C 1
ATOM 774 O O . ALA A 1 107 ? 8.047 0.654 -14.532 1.00 96.38 107 ALA A O 1
ATOM 775 N N . PHE A 1 108 ? 8.460 2.248 -16.039 1.00 96.56 108 PHE A N 1
ATOM 776 C CA . PHE A 1 108 ? 7.059 2.655 -16.235 1.00 96.56 108 PHE A CA 1
ATOM 777 C C . PHE A 1 108 ? 6.337 1.884 -17.356 1.00 96.56 108 PHE A C 1
ATOM 779 O O . PHE A 1 108 ? 5.255 2.275 -17.794 1.00 96.56 108 PHE A O 1
ATOM 786 N N . ARG A 1 109 ? 6.929 0.786 -17.849 1.00 94.50 109 ARG A N 1
ATOM 787 C CA . ARG A 1 109 ? 6.430 0.035 -19.019 1.00 94.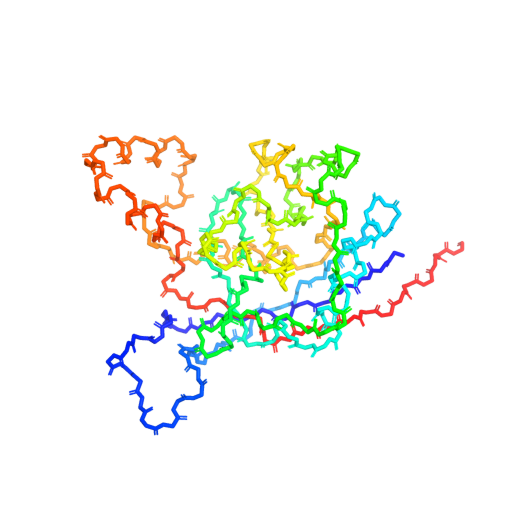50 109 ARG A CA 1
ATOM 788 C C . ARG A 1 109 ? 5.164 -0.785 -18.755 1.00 94.50 109 ARG A C 1
ATOM 790 O O . ARG A 1 109 ? 4.426 -1.082 -19.692 1.00 94.50 109 ARG A O 1
ATOM 797 N N . LEU A 1 110 ? 4.930 -1.203 -17.512 1.00 96.19 110 LEU A N 1
ATOM 798 C CA . LEU A 1 110 ? 3.829 -2.102 -17.163 1.00 96.19 110 LEU A CA 1
ATOM 799 C C . LEU A 1 110 ? 2.527 -1.320 -16.872 1.00 96.19 110 LEU A C 1
ATOM 801 O O . LEU A 1 110 ? 2.559 -0.370 -16.089 1.00 96.19 110 LEU A O 1
ATOM 805 N N . PRO A 1 111 ? 1.374 -1.707 -17.459 1.00 96.62 111 PRO A N 1
ATOM 806 C CA . PRO A 1 111 ? 0.117 -0.974 -17.306 1.00 96.62 111 PRO A CA 1
ATOM 807 C C . PRO A 1 111 ? -0.780 -1.484 -16.161 1.00 96.62 111 PRO A C 1
ATOM 809 O O . PRO A 1 111 ? -0.771 -2.659 -15.787 1.00 96.62 111 PRO A O 1
ATOM 812 N N . HIS A 1 112 ? -1.682 -0.619 -15.696 1.00 97.12 112 HIS A N 1
ATOM 813 C CA . HIS A 1 112 ? -2.748 -0.904 -14.727 1.00 97.12 112 HIS A CA 1
ATOM 814 C C . HIS A 1 112 ? -3.981 -1.504 -15.419 1.00 97.12 112 HIS A C 1
ATOM 816 O O . HIS A 1 112 ? -5.072 -0.934 -15.410 1.00 97.12 112 HIS A O 1
ATOM 822 N N . TYR A 1 113 ? -3.791 -2.638 -16.098 1.00 91.81 113 TYR A N 1
ATOM 823 C CA . TYR A 1 113 ? -4.801 -3.208 -16.998 1.00 91.81 113 TYR A CA 1
ATOM 824 C C . TYR A 1 113 ? -5.891 -4.040 -16.297 1.00 91.81 113 TYR A C 1
ATOM 826 O O . TYR A 1 113 ? -6.914 -4.347 -16.905 1.00 91.81 113 TYR A O 1
ATOM 834 N N . ARG A 1 114 ? -5.687 -4.456 -15.043 1.00 94.12 114 ARG A N 1
ATOM 835 C CA . ARG A 1 114 ? -6.602 -5.366 -14.338 1.00 94.12 114 ARG A CA 1
ATOM 836 C C . ARG A 1 114 ? -6.733 -4.999 -12.861 1.00 94.12 114 ARG A C 1
ATOM 838 O O . ARG A 1 114 ? -5.795 -4.415 -12.323 1.00 94.12 114 ARG A O 1
ATOM 845 N N . PRO A 1 115 ? -7.840 -5.394 -12.207 1.00 97.25 115 PRO A N 1
ATOM 846 C CA . PRO A 1 115 ? -7.960 -5.329 -10.755 1.00 97.25 115 PRO A CA 1
ATOM 847 C C . PRO A 1 115 ? -6.822 -6.095 -10.071 1.00 97.25 115 PRO A C 1
ATOM 849 O O . PRO A 1 115 ? -6.358 -7.121 -10.576 1.00 97.25 115 PRO A O 1
ATOM 852 N N . GLY A 1 116 ? -6.385 -5.608 -8.914 1.00 98.19 116 GLY A N 1
ATOM 853 C CA . GLY A 1 116 ? -5.312 -6.211 -8.135 1.00 98.19 116 GLY A CA 1
ATOM 854 C C . GLY A 1 116 ? -3.900 -5.879 -8.617 1.00 98.19 116 GLY A C 1
ATOM 855 O O . GLY A 1 116 ? -2.950 -6.340 -7.995 1.00 98.19 116 GLY A O 1
ATOM 856 N N . THR A 1 117 ? -3.704 -5.082 -9.674 1.00 98.56 117 THR A N 1
ATOM 857 C CA . THR A 1 117 ? -2.370 -4.545 -10.002 1.00 98.56 117 THR A CA 1
ATOM 858 C C . THR A 1 117 ? -1.844 -3.697 -8.844 1.00 98.56 117 THR A C 1
ATOM 860 O O . THR A 1 117 ? -2.582 -2.846 -8.339 1.00 98.56 117 THR A O 1
ATOM 863 N N . VAL A 1 118 ? -0.580 -3.920 -8.464 1.00 98.56 118 VAL A N 1
ATOM 864 C CA . VAL A 1 118 ? 0.126 -3.192 -7.400 1.00 98.56 118 VAL A CA 1
ATOM 865 C C . VAL A 1 118 ? 1.240 -2.333 -7.993 1.00 98.56 118 VAL A C 1
ATOM 867 O O . VAL A 1 118 ? 2.057 -2.824 -8.781 1.00 98.56 118 VAL A O 1
ATOM 870 N N . SER A 1 119 ? 1.286 -1.057 -7.611 1.00 98.56 119 SER A N 1
ATOM 871 C CA . SER A 1 119 ? 2.256 -0.091 -8.134 1.00 98.56 119 SER A CA 1
ATOM 872 C C . SER A 1 119 ? 2.781 0.869 -7.077 1.00 98.56 119 SER A C 1
ATOM 874 O O . SER A 1 119 ? 2.055 1.227 -6.157 1.00 98.56 119 SER A O 1
ATOM 876 N N . LEU A 1 120 ? 4.007 1.354 -7.249 1.00 97.94 120 LEU A N 1
ATOM 877 C CA . LEU A 1 120 ? 4.588 2.423 -6.447 1.00 97.94 120 LEU A CA 1
ATOM 878 C C . LEU A 1 120 ? 3.922 3.750 -6.830 1.00 97.94 120 LEU A C 1
ATOM 880 O O . LEU A 1 120 ? 3.908 4.116 -8.008 1.00 97.94 120 LEU A O 1
ATOM 884 N N . ALA A 1 121 ? 3.366 4.448 -5.844 1.00 96.19 121 ALA A N 1
ATOM 885 C CA . ALA A 1 121 ? 2.662 5.709 -6.012 1.00 96.19 121 ALA A CA 1
ATOM 886 C C . ALA A 1 121 ? 3.670 6.859 -6.157 1.00 96.19 121 ALA A C 1
ATOM 888 O O . ALA A 1 121 ? 4.228 7.347 -5.174 1.00 96.19 121 ALA A O 1
ATOM 889 N N . LEU A 1 122 ? 3.901 7.294 -7.397 1.00 94.19 122 LEU A N 1
ATOM 890 C CA . LEU A 1 122 ? 4.767 8.438 -7.706 1.00 94.19 122 LEU A CA 1
ATOM 891 C C . LEU A 1 122 ? 3.928 9.627 -8.183 1.00 94.19 122 LEU A C 1
ATOM 893 O O . LEU A 1 122 ? 4.032 10.721 -7.627 1.00 94.19 122 LEU A O 1
ATOM 897 N N . GLY A 1 123 ? 3.055 9.400 -9.169 1.00 89.25 123 GLY A N 1
ATOM 898 C CA . GLY A 1 123 ? 2.134 10.412 -9.688 1.00 89.25 123 GLY A CA 1
ATOM 899 C C . GLY A 1 123 ? 0.966 10.710 -8.748 1.00 89.25 123 GLY A C 1
ATOM 900 O O . GLY A 1 123 ? 0.569 11.862 -8.613 1.00 89.25 123 GLY A O 1
ATOM 901 N N . GLU A 1 124 ? 0.455 9.689 -8.055 1.00 87.56 124 GLU A N 1
ATOM 902 C CA . GLU A 1 124 ? -0.671 9.821 -7.108 1.00 87.56 124 GLU A CA 1
ATOM 903 C C . GLU A 1 124 ? -0.240 10.151 -5.676 1.00 87.56 124 GLU A C 1
ATOM 905 O O . GLU A 1 124 ? -1.066 10.177 -4.759 1.00 87.56 124 GLU A O 1
ATOM 910 N N . ASN A 1 125 ? 1.055 10.375 -5.476 1.00 82.38 125 ASN A N 1
ATOM 911 C CA . ASN A 1 125 ? 1.627 10.649 -4.173 1.00 82.38 125 ASN A CA 1
ATOM 912 C C . ASN A 1 125 ? 1.011 11.919 -3.562 1.00 82.38 125 ASN A C 1
ATOM 914 O O . ASN A 1 125 ? 1.054 12.996 -4.165 1.00 82.38 125 ASN A O 1
ATOM 918 N N . ASP A 1 126 ? 0.453 11.791 -2.357 1.00 79.00 126 ASP A N 1
ATOM 919 C CA . ASP A 1 126 ? -0.215 12.887 -1.644 1.00 79.00 126 ASP A CA 1
ATOM 920 C C . ASP A 1 126 ? 0.516 13.329 -0.366 1.00 79.00 126 ASP A C 1
ATOM 922 O O . ASP A 1 126 ? -0.063 13.927 0.554 1.00 79.00 126 ASP A O 1
ATOM 926 N N . GLU A 1 127 ? 1.809 13.021 -0.300 1.00 86.19 127 GLU A N 1
ATOM 927 C CA . GLU A 1 127 ? 2.714 13.455 0.754 1.00 86.19 127 GLU A CA 1
ATOM 928 C C . GLU A 1 127 ? 3.075 14.933 0.599 1.00 86.19 127 GLU A C 1
ATOM 930 O O . GLU A 1 127 ? 3.033 15.515 -0.489 1.00 86.19 127 GLU A O 1
ATOM 935 N N . GLU A 1 128 ? 3.441 15.567 1.714 1.00 84.12 128 GLU A N 1
ATOM 936 C CA . GLU A 1 128 ? 3.776 16.988 1.697 1.00 84.12 128 GLU A CA 1
ATOM 937 C C . GLU A 1 128 ? 5.010 17.248 0.812 1.00 84.12 128 GLU A C 1
ATOM 939 O O . GLU A 1 128 ? 6.016 16.541 0.935 1.00 84.12 128 GLU A O 1
ATOM 944 N N . PRO A 1 129 ? 5.002 18.297 -0.033 1.00 84.31 129 PRO A N 1
ATOM 945 C CA . PRO A 1 129 ? 6.129 18.601 -0.917 1.00 84.31 129 PRO A CA 1
ATOM 946 C C . PRO A 1 129 ? 7.462 18.758 -0.178 1.00 84.31 129 PRO A C 1
ATOM 948 O O . PRO A 1 129 ? 8.505 18.343 -0.675 1.00 84.31 129 PRO A O 1
ATOM 951 N N . THR A 1 130 ? 7.431 19.307 1.039 1.00 86.25 130 THR A N 1
ATOM 952 C CA . THR A 1 130 ? 8.620 19.482 1.885 1.00 86.25 130 THR A CA 1
ATOM 953 C C . THR A 1 130 ? 9.190 18.163 2.401 1.00 86.25 130 THR A C 1
ATOM 955 O O . THR A 1 130 ? 10.380 18.097 2.689 1.00 86.25 130 THR A O 1
ATOM 958 N N . LEU A 1 131 ? 8.376 17.107 2.524 1.00 87.19 131 LEU A N 1
ATOM 959 C CA . LEU A 1 131 ? 8.856 15.762 2.849 1.00 87.19 131 LEU A CA 1
ATOM 960 C C . LEU A 1 131 ? 9.605 15.166 1.656 1.00 87.19 131 LEU A C 1
ATOM 962 O O . LEU A 1 131 ? 10.683 14.610 1.830 1.00 87.19 131 LEU A O 1
ATOM 966 N N . ARG A 1 132 ? 9.059 15.347 0.451 1.00 87.69 132 ARG A N 1
ATOM 967 C CA . ARG A 1 132 ? 9.606 14.804 -0.801 1.00 87.69 132 ARG A CA 1
ATOM 968 C C . ARG A 1 132 ? 10.940 15.426 -1.216 1.00 87.69 132 ARG A C 1
ATOM 970 O O . ARG A 1 132 ? 11.687 14.815 -1.966 1.00 87.69 132 ARG A O 1
ATOM 977 N N . GLN A 1 133 ? 11.231 16.635 -0.740 1.00 87.44 133 GLN A N 1
ATOM 978 C CA . GLN A 1 133 ? 12.497 17.336 -0.989 1.00 87.44 133 GLN A CA 1
ATOM 979 C C . GLN A 1 133 ? 13.621 16.921 -0.029 1.00 87.44 133 GLN A C 1
ATOM 981 O O . GLN A 1 133 ? 14.755 17.371 -0.190 1.00 87.44 133 GLN A O 1
ATOM 986 N N . ARG A 1 134 ? 13.331 16.102 0.991 1.00 87.94 134 ARG A N 1
ATOM 987 C CA . ARG A 1 134 ? 14.352 15.681 1.956 1.00 87.94 134 ARG A CA 1
ATOM 988 C C . ARG A 1 134 ? 15.324 14.691 1.310 1.00 87.94 134 ARG A C 1
ATOM 990 O O . ARG A 1 134 ? 14.858 13.782 0.625 1.00 87.94 134 ARG A O 1
ATOM 997 N N . PRO A 1 135 ? 16.639 14.790 1.571 1.00 84.56 135 PRO A N 1
ATOM 998 C CA . PRO A 1 135 ? 17.619 13.827 1.062 1.00 84.56 135 PRO A CA 1
ATOM 999 C C . PRO A 1 135 ? 17.318 12.374 1.455 1.00 84.56 135 PRO A C 1
ATOM 1001 O O . PRO A 1 135 ? 17.643 11.444 0.723 1.00 84.56 135 PRO A O 1
ATOM 1004 N N . GLU A 1 136 ? 16.675 12.170 2.605 1.00 83.81 136 GLU A N 1
ATOM 1005 C CA . GLU A 1 136 ? 16.334 10.851 3.140 1.00 83.81 136 GLU A CA 1
ATOM 1006 C C . GLU A 1 136 ? 14.991 10.315 2.617 1.00 83.81 136 GLU A C 1
ATOM 1008 O O . GLU A 1 136 ? 14.572 9.221 3.009 1.00 83.81 136 GLU A O 1
ATOM 1013 N N . TYR A 1 137 ? 14.292 11.077 1.771 1.00 89.94 137 TYR A N 1
ATOM 1014 C CA . TYR A 1 137 ? 13.012 10.678 1.204 1.00 89.94 137 TYR A CA 1
ATOM 1015 C C . TYR A 1 137 ? 13.168 9.454 0.299 1.00 89.94 137 TYR A C 1
ATOM 1017 O O . TYR A 1 137 ? 14.016 9.415 -0.594 1.00 89.94 137 TYR A O 1
ATOM 1025 N N . LYS A 1 138 ? 12.330 8.442 0.528 1.00 93.06 138 LYS A N 1
ATOM 1026 C CA . LYS A 1 138 ? 12.327 7.200 -0.244 1.00 93.06 138 LYS A CA 1
ATOM 1027 C C . LYS A 1 138 ? 10.870 6.827 -0.497 1.00 93.06 138 LYS A C 1
ATOM 1029 O O . LYS A 1 138 ? 10.177 6.508 0.469 1.00 93.06 138 LYS A O 1
ATOM 1034 N N . PRO A 1 139 ? 10.391 6.861 -1.752 1.00 92.31 139 PRO A N 1
ATOM 1035 C CA . PRO A 1 139 ? 8.996 6.568 -2.036 1.00 92.31 139 PRO A CA 1
ATOM 1036 C C . PRO A 1 139 ? 8.697 5.114 -1.668 1.00 92.31 139 PRO A C 1
ATOM 1038 O O . PRO A 1 139 ? 9.343 4.188 -2.160 1.00 92.31 139 PRO A O 1
ATOM 1041 N N . VAL A 1 140 ? 7.720 4.934 -0.785 1.00 95.75 140 VAL A N 1
ATOM 1042 C CA . VAL A 1 140 ? 7.232 3.625 -0.319 1.00 95.75 140 VAL A CA 1
ATOM 1043 C C . VAL A 1 140 ? 5.711 3.504 -0.394 1.00 95.75 140 VAL A C 1
ATOM 1045 O O . VAL A 1 140 ? 5.163 2.428 -0.157 1.00 95.75 140 VAL A O 1
ATOM 1048 N N . GLU A 1 141 ? 5.024 4.597 -0.726 1.00 97.06 141 GLU A N 1
ATOM 1049 C CA . GLU A 1 141 ? 3.582 4.598 -0.917 1.00 97.06 141 GLU A CA 1
ATOM 1050 C C . GLU A 1 141 ? 3.222 3.766 -2.154 1.00 97.06 141 GLU A C 1
ATOM 1052 O O . GLU A 1 141 ? 3.893 3.833 -3.184 1.00 97.06 141 GLU A O 1
ATOM 1057 N N . PHE A 1 142 ? 2.175 2.954 -2.059 1.00 98.25 142 PHE A N 1
ATOM 1058 C CA . PHE A 1 142 ? 1.759 2.029 -3.103 1.00 98.25 142 PHE A CA 1
ATOM 1059 C C . PHE A 1 142 ? 0.244 2.052 -3.310 1.00 98.25 142 PHE A C 1
ATOM 1061 O O . PHE A 1 142 ? -0.536 2.393 -2.418 1.00 98.25 142 PHE A O 1
ATOM 1068 N N . LEU A 1 143 ? -0.162 1.662 -4.515 1.00 98.00 143 LEU A N 1
ATOM 1069 C CA . LEU A 1 143 ? -1.544 1.556 -4.960 1.00 98.00 143 LEU A CA 1
ATOM 1070 C C . LEU A 1 143 ? -1.893 0.087 -5.187 1.00 98.00 143 LEU A C 1
ATOM 1072 O O . LEU A 1 143 ? -1.059 -0.677 -5.674 1.00 98.00 143 LEU A O 1
ATOM 1076 N N . ILE A 1 144 ? -3.138 -0.290 -4.906 1.00 98.56 144 ILE A N 1
ATOM 1077 C CA . ILE A 1 144 ? -3.738 -1.549 -5.357 1.00 98.56 144 ILE A CA 1
ATOM 1078 C C . ILE A 1 144 ? -5.009 -1.203 -6.124 1.00 98.56 144 ILE A C 1
ATOM 1080 O O . ILE A 1 144 ? -5.930 -0.605 -5.572 1.00 98.56 144 ILE A O 1
ATOM 1084 N N . THR A 1 145 ? -5.071 -1.569 -7.400 1.00 98.31 145 THR A N 1
ATOM 1085 C CA . THR A 1 145 ? -6.271 -1.324 -8.219 1.00 98.31 145 THR A CA 1
ATOM 1086 C C . THR A 1 145 ? -7.452 -2.178 -7.752 1.00 98.31 145 THR A C 1
ATOM 1088 O O . THR A 1 145 ? -7.295 -3.361 -7.448 1.00 98.31 145 THR A O 1
ATOM 1091 N N . THR A 1 146 ? -8.647 -1.590 -7.688 1.00 95.88 146 THR A N 1
ATOM 1092 C CA . THR A 1 146 ? -9.836 -2.244 -7.105 1.00 95.88 146 THR A CA 1
ATOM 1093 C C . THR A 1 146 ? -10.716 -2.934 -8.142 1.00 95.88 146 THR A C 1
ATOM 1095 O O . THR A 1 146 ? -11.370 -3.926 -7.824 1.00 95.88 146 THR A O 1
ATOM 1098 N N . GLY A 1 147 ? -10.690 -2.466 -9.393 1.00 90.88 147 GLY A N 1
ATOM 1099 C CA . GLY A 1 147 ? -11.594 -2.931 -10.444 1.00 90.88 147 GLY A CA 1
ATOM 1100 C C . GLY A 1 147 ? -12.975 -2.272 -10.390 1.00 90.88 147 GLY A C 1
ATOM 1101 O O . GLY A 1 147 ? -13.234 -1.479 -9.491 1.00 90.88 147 GLY A O 1
ATOM 1102 N N . PRO A 1 148 ? -13.880 -2.588 -11.336 1.00 89.19 148 PRO A N 1
ATOM 1103 C CA . PRO A 1 148 ? -13.827 -3.749 -12.233 1.00 89.19 148 PRO A CA 1
ATOM 1104 C C . PRO A 1 148 ? -13.006 -3.543 -13.519 1.00 89.19 148 PRO A C 1
ATOM 1106 O O . PRO A 1 148 ? -12.644 -4.525 -14.163 1.00 89.19 148 PRO A O 1
ATOM 1109 N N . GLY A 1 149 ? -12.716 -2.296 -13.901 1.00 89.00 149 GLY A N 1
ATOM 1110 C CA . GLY A 1 149 ? -12.003 -1.959 -15.136 1.00 89.00 149 GLY A CA 1
ATOM 1111 C C . GLY A 1 149 ? -10.499 -1.710 -14.956 1.00 89.00 149 GLY A C 1
ATOM 1112 O O . GLY A 1 149 ? -9.999 -1.685 -13.829 1.00 89.00 149 GLY A O 1
ATOM 1113 N N . PRO A 1 150 ? -9.762 -1.510 -16.064 1.00 93.12 150 PRO A N 1
ATOM 1114 C CA . PRO A 1 150 ? -8.408 -0.968 -16.020 1.00 93.12 150 PRO A CA 1
ATOM 1115 C C . PRO A 1 150 ? -8.416 0.481 -15.515 1.00 93.12 150 PRO A C 1
ATOM 1117 O O . PRO A 1 150 ? -9.426 1.179 -15.616 1.00 93.12 150 PRO A O 1
ATOM 1120 N N . VAL A 1 151 ? -7.254 0.975 -15.080 1.00 94.81 151 VAL A N 1
ATOM 1121 C CA . VAL A 1 151 ? -7.070 2.372 -14.644 1.00 94.81 151 VAL A CA 1
ATOM 1122 C C . VAL A 1 151 ? -5.967 3.051 -15.474 1.00 94.81 151 VAL A C 1
ATOM 1124 O O . VAL A 1 151 ? -4.878 3.317 -14.965 1.00 94.81 151 VAL A O 1
ATOM 1127 N N . PRO A 1 152 ? -6.196 3.344 -16.775 1.00 93.69 152 PRO A N 1
ATOM 1128 C CA . PRO A 1 152 ? -5.135 3.784 -17.689 1.00 93.69 152 PRO A CA 1
ATOM 1129 C C . PRO A 1 152 ? -4.446 5.086 -17.281 1.00 93.69 152 PRO A C 1
ATOM 1131 O O . PRO A 1 152 ? -3.275 5.276 -17.592 1.00 93.69 152 PRO A O 1
ATOM 1134 N N . ARG A 1 153 ? -5.147 5.958 -16.549 1.00 92.06 153 ARG A N 1
ATOM 1135 C CA . ARG A 1 153 ? -4.613 7.228 -16.035 1.00 92.06 153 ARG A CA 1
ATOM 1136 C C . ARG A 1 153 ? -3.414 7.072 -15.090 1.00 92.06 153 ARG A C 1
ATOM 1138 O O . ARG A 1 153 ? -2.705 8.040 -14.871 1.00 92.06 153 ARG A O 1
ATOM 1145 N N . LEU A 1 154 ? -3.200 5.882 -14.520 1.00 94.75 154 LEU A N 1
ATOM 1146 C CA . LEU A 1 154 ? -2.040 5.594 -13.672 1.00 94.75 154 LEU A CA 1
ATOM 1147 C C . LEU A 1 154 ? -0.787 5.210 -14.472 1.00 94.75 154 LEU A C 1
ATOM 1149 O O . LEU A 1 154 ? 0.312 5.192 -13.912 1.00 94.75 154 LEU A O 1
ATOM 1153 N N . ASN A 1 155 ? -0.944 4.855 -15.750 1.00 94.50 155 ASN A N 1
ATOM 1154 C CA . ASN A 1 155 ? 0.150 4.384 -16.596 1.00 94.50 155 ASN A CA 1
ATOM 1155 C C . ASN A 1 155 ? 1.143 5.513 -16.875 1.00 94.50 155 ASN A C 1
ATOM 1157 O O . ASN A 1 155 ? 0.750 6.660 -17.058 1.00 94.50 155 ASN A O 1
ATOM 1161 N N . GLY A 1 156 ? 2.436 5.187 -16.923 1.00 93.75 156 GLY A N 1
ATOM 1162 C CA . GLY A 1 156 ? 3.486 6.177 -17.186 1.00 93.75 156 GLY A CA 1
ATOM 1163 C C . GLY A 1 156 ? 3.804 7.104 -16.008 1.00 93.75 156 GLY A C 1
ATOM 1164 O O . GLY A 1 156 ? 4.815 7.793 -16.050 1.00 93.75 156 GLY A O 1
ATOM 1165 N N . SER A 1 157 ? 2.988 7.110 -14.948 1.00 94.56 157 SER A N 1
ATOM 1166 C CA . SER A 1 157 ? 3.201 7.942 -13.752 1.00 94.56 157 SER A CA 1
ATOM 1167 C C . SER A 1 157 ? 3.411 7.138 -12.471 1.00 94.56 157 SER A C 1
ATOM 1169 O O . SER A 1 157 ? 3.705 7.720 -11.433 1.00 94.56 157 SER A O 1
ATOM 1171 N N . ASN A 1 158 ? 3.260 5.814 -12.517 1.00 97.38 158 ASN A N 1
ATOM 1172 C CA . ASN A 1 158 ? 3.453 4.914 -11.381 1.00 97.38 158 ASN A CA 1
ATOM 1173 C C . ASN A 1 158 ? 4.163 3.641 -11.854 1.00 97.38 158 ASN A C 1
ATOM 1175 O O . ASN A 1 158 ? 3.950 3.194 -12.984 1.00 97.38 158 ASN A O 1
ATOM 1179 N N . ILE A 1 159 ? 4.991 3.053 -10.990 1.00 97.94 159 ILE A N 1
ATOM 1180 C CA . ILE A 1 159 ? 5.778 1.859 -11.322 1.00 97.94 159 ILE A CA 1
ATOM 1181 C C . ILE A 1 159 ? 5.015 0.622 -10.872 1.00 97.94 159 ILE A C 1
ATOM 1183 O O . ILE A 1 159 ? 4.902 0.365 -9.676 1.00 97.94 159 ILE A O 1
ATOM 1187 N N . VAL A 1 160 ? 4.492 -0.164 -11.809 1.00 98.38 160 VAL A N 1
ATOM 1188 C CA . VAL A 1 160 ? 3.853 -1.446 -11.488 1.00 98.38 160 VAL A CA 1
ATOM 1189 C C . VAL A 1 160 ? 4.926 -2.465 -11.106 1.00 98.38 160 VAL A C 1
ATOM 1191 O O . VAL A 1 160 ? 5.772 -2.817 -11.924 1.00 98.38 160 VAL A O 1
ATOM 1194 N N . PHE A 1 161 ? 4.860 -2.972 -9.876 1.00 98.06 161 PHE A N 1
ATOM 1195 C CA . PHE A 1 161 ? 5.855 -3.904 -9.333 1.00 98.06 161 PHE A CA 1
ATOM 1196 C C . PHE A 1 161 ? 5.251 -5.218 -8.824 1.00 98.06 161 PHE A C 1
ATOM 1198 O O . PHE A 1 161 ? 5.987 -6.100 -8.382 1.00 98.06 161 PHE A O 1
ATOM 1205 N N . GLY A 1 162 ? 3.929 -5.393 -8.894 1.00 97.88 162 GLY A N 1
ATOM 1206 C CA . GLY A 1 162 ? 3.303 -6.641 -8.475 1.00 97.88 162 GLY A CA 1
ATOM 1207 C C . GLY A 1 162 ? 1.822 -6.757 -8.806 1.00 97.88 162 GLY A C 1
ATOM 1208 O O . GLY A 1 162 ? 1.237 -5.935 -9.518 1.00 97.88 162 GLY A O 1
ATOM 1209 N N . ARG A 1 163 ? 1.211 -7.813 -8.269 1.00 97.69 163 ARG A N 1
ATOM 1210 C CA . ARG A 1 163 ? -0.234 -8.054 -8.324 1.00 97.69 163 ARG A CA 1
ATOM 1211 C C . ARG A 1 163 ? -0.725 -8.836 -7.114 1.00 97.69 163 ARG A C 1
ATOM 1213 O O . ARG A 1 163 ? -0.006 -9.679 -6.582 1.00 97.69 163 ARG A O 1
ATOM 1220 N N . VAL A 1 164 ? -1.977 -8.620 -6.747 1.00 98.38 164 VAL A N 1
ATOM 1221 C CA . VAL A 1 164 ? -2.708 -9.458 -5.802 1.00 98.38 164 VAL A CA 1
ATOM 1222 C C . VAL A 1 164 ? -2.904 -10.847 -6.417 1.00 98.38 164 VAL A C 1
ATOM 1224 O O . VAL A 1 164 ? -3.408 -10.982 -7.532 1.00 98.38 164 VAL A O 1
ATOM 1227 N N . LEU A 1 165 ? -2.463 -11.875 -5.698 1.00 97.75 165 LEU A N 1
ATOM 1228 C CA . LEU A 1 165 ? -2.656 -13.289 -6.020 1.00 97.75 165 LEU A CA 1
ATOM 1229 C C . LEU A 1 165 ? -3.865 -13.857 -5.272 1.00 97.75 165 LEU A C 1
ATOM 1231 O O . LEU A 1 165 ? -4.632 -14.626 -5.843 1.00 97.75 165 LEU A O 1
ATOM 1235 N N . GLU A 1 166 ? -4.047 -13.451 -4.013 1.00 98.38 166 GLU A N 1
ATOM 1236 C CA . GLU A 1 166 ? -5.131 -13.901 -3.136 1.00 98.38 166 GLU A CA 1
ATOM 1237 C C . GLU A 1 166 ? -5.671 -12.717 -2.328 1.00 98.38 166 GLU A C 1
ATOM 1239 O O . GLU A 1 166 ? -4.948 -11.756 -2.057 1.00 98.38 166 GLU A O 1
ATOM 1244 N N . GLY A 1 167 ? -6.944 -12.774 -1.932 1.00 98.31 167 GLY A N 1
ATOM 1245 C CA . GLY A 1 167 ? -7.561 -11.713 -1.129 1.00 98.31 167 GLY A CA 1
ATOM 1246 C C . GLY A 1 167 ? -8.144 -10.547 -1.935 1.00 98.31 167 GLY A C 1
ATOM 1247 O O . GLY A 1 167 ? -8.347 -9.466 -1.389 1.00 98.31 167 GLY A O 1
ATOM 1248 N N . MET A 1 168 ? -8.492 -10.737 -3.215 1.00 98.12 168 MET A N 1
ATOM 1249 C CA . MET A 1 168 ? -9.234 -9.711 -3.973 1.00 98.12 168 MET A CA 1
ATOM 1250 C C . MET A 1 168 ? -10.596 -9.365 -3.346 1.00 98.12 168 MET A C 1
ATOM 1252 O O . MET A 1 168 ? -11.053 -8.232 -3.464 1.00 98.12 168 MET A O 1
ATOM 1256 N N . SER A 1 169 ? -11.226 -10.297 -2.624 1.00 98.19 169 SER A N 1
ATOM 1257 C CA . SER A 1 169 ? -12.426 -10.010 -1.826 1.00 98.19 169 SER A CA 1
ATOM 1258 C C . SER A 1 169 ? -12.148 -9.019 -0.690 1.00 98.19 169 SER A C 1
ATOM 1260 O O . SER A 1 169 ? -12.995 -8.182 -0.394 1.00 98.19 169 SER A O 1
ATOM 1262 N N . VAL A 1 170 ? -10.955 -9.062 -0.086 1.00 98.69 170 VAL A N 1
ATOM 1263 C CA . VAL A 1 170 ? -10.504 -8.095 0.928 1.00 98.69 170 VAL A CA 1
ATOM 1264 C C . VAL A 1 170 ? -10.302 -6.724 0.285 1.00 98.69 170 VAL A C 1
ATOM 1266 O O . VAL A 1 170 ? -10.796 -5.732 0.812 1.00 98.69 170 VAL A O 1
ATOM 1269 N N . VAL A 1 171 ? -9.670 -6.661 -0.894 1.00 98.50 171 VAL A N 1
ATOM 1270 C CA . VAL A 1 171 ? -9.548 -5.414 -1.678 1.00 98.50 171 VAL A CA 1
ATOM 1271 C C . VAL A 1 171 ? -10.928 -4.817 -1.977 1.00 98.50 171 VAL A C 1
ATOM 1273 O O . VAL A 1 171 ? -11.128 -3.619 -1.784 1.00 98.50 171 VAL A O 1
ATOM 1276 N N . GLY A 1 172 ? -11.897 -5.645 -2.383 1.00 97.56 172 GLY A N 1
ATOM 1277 C CA . GLY A 1 172 ? -13.281 -5.221 -2.611 1.00 97.56 172 GLY A CA 1
ATOM 1278 C C . GLY A 1 172 ? -13.973 -4.696 -1.348 1.00 97.56 172 GLY A C 1
ATOM 1279 O O . GLY A 1 172 ? -14.635 -3.662 -1.397 1.00 97.56 172 GLY A O 1
ATOM 1280 N N . GLN A 1 173 ? -13.769 -5.348 -0.198 1.00 98.00 173 GLN A N 1
ATOM 1281 C CA . GLN A 1 173 ? -14.278 -4.861 1.089 1.00 98.00 173 GLN A CA 1
ATOM 1282 C C . GLN A 1 173 ? -13.680 -3.499 1.458 1.00 98.00 173 GLN A C 1
ATOM 1284 O O . GLN A 1 173 ? -14.426 -2.591 1.821 1.00 98.00 173 GLN A O 1
ATOM 1289 N N . VAL A 1 174 ? -12.366 -3.314 1.297 1.00 98.12 174 VAL A N 1
ATOM 1290 C CA . VAL A 1 174 ? -11.722 -2.008 1.514 1.00 98.12 174 VAL A CA 1
ATOM 1291 C C . VAL A 1 174 ? -12.289 -0.955 0.562 1.00 98.12 174 VAL A C 1
ATOM 1293 O O . VAL A 1 174 ? -12.611 0.145 0.999 1.00 98.12 174 VAL A O 1
ATOM 1296 N N . ALA A 1 175 ? -12.476 -1.294 -0.717 1.00 95.94 175 ALA A N 1
ATOM 1297 C CA . ALA A 1 175 ? -13.052 -0.396 -1.718 1.00 95.94 175 ALA A CA 1
ATOM 1298 C C . ALA A 1 175 ? -14.493 0.038 -1.394 1.00 95.94 175 ALA A C 1
ATOM 1300 O O . ALA A 1 175 ? -14.922 1.105 -1.823 1.00 95.94 175 ALA A O 1
ATOM 1301 N N . SER A 1 176 ? -15.231 -0.772 -0.629 1.00 95.31 176 SER A N 1
ATOM 1302 C CA . SER A 1 176 ? -16.601 -0.474 -0.194 1.00 95.31 176 SER A CA 1
ATOM 1303 C C . SER A 1 176 ? -16.687 0.432 1.042 1.00 95.31 176 SER A C 1
ATOM 1305 O O . SER A 1 176 ? -17.784 0.843 1.427 1.00 95.31 176 SER A O 1
ATOM 1307 N N . VAL A 1 177 ? -15.553 0.751 1.680 1.00 95.19 177 VAL A N 1
ATOM 1308 C CA . VAL A 1 177 ? -15.531 1.625 2.856 1.00 95.19 177 VAL A CA 1
ATOM 1309 C C . VAL A 1 177 ? -16.020 3.023 2.464 1.00 95.19 177 VAL A C 1
ATOM 1311 O O . VAL A 1 177 ? -15.488 3.604 1.519 1.00 95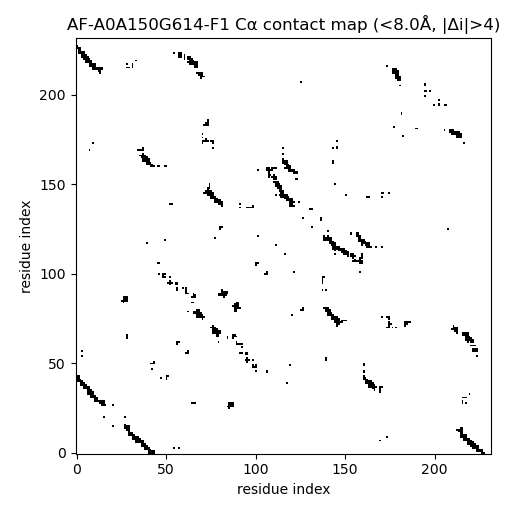.19 177 VAL A O 1
ATOM 1314 N N . PRO A 1 178 ? -16.999 3.603 3.186 1.00 92.75 178 PRO A N 1
ATOM 1315 C CA . PRO A 1 178 ? -17.458 4.962 2.919 1.00 92.75 178 PRO A CA 1
ATOM 1316 C C . PRO A 1 178 ? -16.311 5.969 3.010 1.00 92.75 178 PRO A C 1
ATOM 1318 O O . PRO A 1 178 ? -15.486 5.883 3.920 1.00 92.75 178 PRO A O 1
ATOM 1321 N N . VAL A 1 179 ? -16.278 6.946 2.105 1.00 90.69 179 VAL A N 1
ATOM 1322 C CA . VAL A 1 179 ? -15.216 7.959 2.027 1.00 90.69 179 VAL A CA 1
ATOM 1323 C C . VAL A 1 179 ? -15.765 9.378 2.088 1.00 90.69 179 VAL A C 1
ATOM 1325 O O . VAL A 1 179 ? -16.939 9.625 1.820 1.00 90.69 179 VAL A O 1
ATOM 1328 N N . PHE A 1 180 ? -14.900 10.332 2.427 1.00 85.06 180 PHE A N 1
ATOM 1329 C CA . PHE A 1 180 ? -15.196 11.752 2.291 1.00 85.06 180 PHE A CA 1
ATOM 1330 C C . PHE A 1 180 ? -15.164 12.169 0.807 1.00 85.06 180 PHE A C 1
ATOM 1332 O O . PHE A 1 180 ? -14.135 12.039 0.141 1.00 85.06 180 PHE A O 1
ATOM 1339 N N . GLY A 1 181 ? -1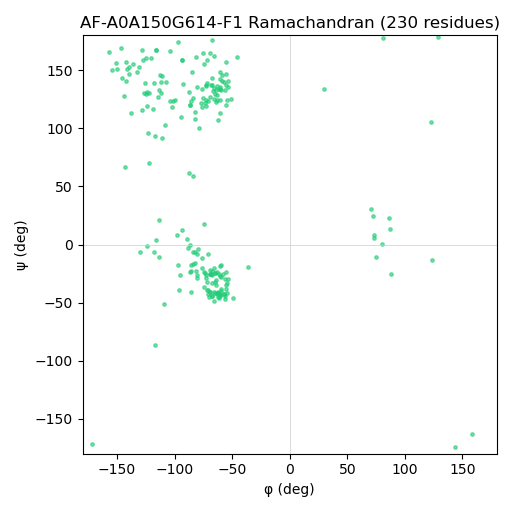6.280 12.702 0.302 1.00 73.81 181 GLY A N 1
ATOM 1340 C CA . GLY A 1 181 ? -16.463 13.100 -1.101 1.00 73.81 181 GLY A CA 1
ATOM 1341 C C . GLY A 1 181 ? -17.742 12.508 -1.713 1.00 73.81 181 GLY A C 1
ATOM 1342 O O . GLY A 1 181 ? -18.469 11.801 -1.014 1.00 73.81 181 GLY A O 1
ATOM 1343 N N . PRO A 1 182 ? -18.060 12.810 -2.987 1.00 59.09 182 PRO A N 1
ATOM 1344 C CA . PRO A 1 182 ? -19.190 12.187 -3.675 1.00 59.09 182 PRO A CA 1
ATOM 1345 C C . PRO A 1 182 ? -19.037 10.658 -3.719 1.00 59.09 182 PRO A C 1
ATOM 1347 O O . PRO A 1 182 ? -17.924 10.138 -3.769 1.00 59.09 182 PRO A O 1
ATOM 1350 N N . SER A 1 183 ? -20.175 9.957 -3.646 1.00 47.00 183 SER A N 1
ATOM 1351 C CA . SER A 1 183 ? -20.263 8.495 -3.510 1.00 47.00 183 SER A CA 1
ATOM 1352 C C . SER A 1 183 ? -19.507 7.715 -4.601 1.00 47.00 183 SER A C 1
ATOM 1354 O O . SER A 1 183 ? -19.351 8.224 -5.709 1.00 47.00 183 SER A O 1
ATOM 1356 N N . PRO A 1 184 ? -19.111 6.449 -4.342 1.00 48.28 184 PRO A N 1
ATOM 1357 C CA . PRO A 1 184 ? -18.138 5.685 -5.139 1.00 48.28 184 PRO A CA 1
ATOM 1358 C C . PRO A 1 184 ? -18.663 5.158 -6.488 1.00 48.28 184 PRO A C 1
ATOM 1360 O O . PRO A 1 184 ? -18.083 4.243 -7.068 1.00 48.28 184 PRO A O 1
ATOM 1363 N N . VAL A 1 185 ? -19.771 5.702 -6.992 1.00 42.69 185 VAL A N 1
ATOM 1364 C CA . VAL A 1 185 ? -20.388 5.270 -8.248 1.00 42.69 185 VAL A CA 1
ATOM 1365 C C . VAL A 1 185 ? -20.218 6.380 -9.277 1.00 42.69 185 VAL A C 1
ATOM 1367 O O . VAL A 1 185 ? -21.044 7.282 -9.381 1.00 42.69 185 VAL A O 1
ATOM 1370 N N . GLY A 1 186 ? -19.132 6.296 -10.044 1.00 42.94 186 GLY A N 1
ATOM 1371 C CA . GLY A 1 186 ? -18.940 7.083 -11.259 1.00 42.94 186 GLY A CA 1
ATOM 1372 C C . GLY A 1 186 ? -17.677 7.932 -11.245 1.00 42.94 186 GLY A C 1
ATOM 1373 O O . GLY A 1 186 ? -17.637 8.964 -10.591 1.00 42.94 186 GLY A O 1
ATOM 1374 N N . ASN A 1 187 ? -16.689 7.462 -12.015 1.00 48.91 187 ASN A N 1
ATOM 1375 C CA . ASN A 1 187 ? -15.622 8.164 -12.734 1.00 48.91 187 ASN A CA 1
ATOM 1376 C C . ASN A 1 187 ? -15.116 9.499 -12.152 1.00 48.91 187 ASN A C 1
ATOM 1378 O O . ASN A 1 187 ? -15.873 10.441 -11.953 1.00 48.91 187 ASN A O 1
ATOM 1382 N N . SER A 1 188 ? -13.791 9.647 -12.086 1.00 50.97 188 SER A N 1
ATOM 1383 C CA . SER A 1 188 ? -13.021 10.899 -11.905 1.00 50.97 188 SER A CA 1
ATOM 1384 C C . SER A 1 188 ? -13.577 12.172 -12.592 1.00 50.97 188 SER A C 1
ATOM 1386 O O . SER A 1 188 ? -13.278 13.286 -12.166 1.00 50.97 188 SER A O 1
ATOM 1388 N N . LEU A 1 189 ? -14.449 12.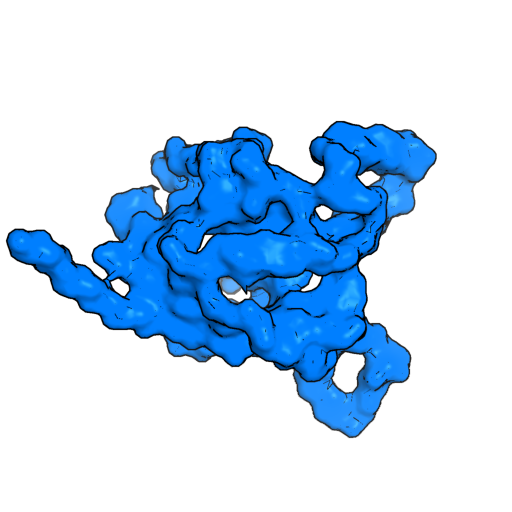038 -13.596 1.00 49.31 189 LEU A N 1
ATOM 1389 C CA . LEU A 1 189 ? -15.276 13.107 -14.167 1.00 49.31 189 LEU A CA 1
ATOM 1390 C C . LEU A 1 189 ? -16.190 13.808 -13.142 1.00 49.31 189 LEU A C 1
ATOM 1392 O O . LEU A 1 189 ? -16.252 15.034 -13.142 1.00 49.31 189 LEU A O 1
ATOM 1396 N N . ALA A 1 190 ? -16.841 13.074 -12.234 1.00 55.22 190 ALA A N 1
ATOM 1397 C CA . ALA A 1 190 ? -17.697 13.658 -11.196 1.00 55.22 190 ALA A CA 1
ATOM 1398 C C . ALA A 1 190 ? -16.891 14.526 -10.212 1.00 55.22 190 ALA A C 1
ATOM 1400 O O . ALA A 1 190 ? -17.373 15.553 -9.732 1.00 55.22 190 ALA A O 1
ATOM 1401 N N . PHE A 1 191 ? -15.634 14.150 -9.960 1.00 53.81 191 PHE A N 1
ATOM 1402 C CA . PHE A 1 191 ? -14.707 14.920 -9.139 1.00 53.81 191 PHE A CA 1
ATOM 1403 C C . PHE A 1 191 ? -14.258 16.214 -9.822 1.00 53.81 191 PHE A C 1
ATOM 1405 O O . PHE A 1 191 ? -14.275 17.268 -9.188 1.00 53.81 191 PHE A O 1
ATOM 1412 N N . ASN A 1 192 ? -13.909 16.152 -11.113 1.00 55.00 192 ASN A N 1
ATOM 1413 C CA . ASN A 1 192 ? -13.552 17.344 -11.882 1.00 55.00 192 ASN A CA 1
ATOM 1414 C C . ASN A 1 192 ? -14.719 18.335 -11.923 1.00 55.00 192 ASN A C 1
ATOM 1416 O O . ASN A 1 192 ? -14.504 19.508 -11.634 1.00 55.00 192 ASN A O 1
ATOM 1420 N N . SER A 1 193 ? -15.947 17.856 -12.158 1.00 58.34 193 SER A N 1
ATOM 1421 C CA . SER A 1 193 ? -17.157 18.686 -12.143 1.00 58.34 193 SER A CA 1
ATOM 1422 C C . SER A 1 193 ? -17.440 19.319 -10.772 1.00 58.34 193 SER A C 1
ATOM 1424 O O . SER A 1 193 ? -17.780 20.502 -10.710 1.00 58.34 193 SER A O 1
ATOM 1426 N N . LEU A 1 194 ? -17.253 18.580 -9.669 1.00 54.81 194 LEU A N 1
ATOM 1427 C CA . LEU A 1 194 ? -17.431 19.101 -8.306 1.00 54.81 194 LEU A CA 1
ATOM 1428 C C . LEU A 1 194 ? -16.343 20.120 -7.928 1.00 54.81 194 LEU A C 1
ATOM 1430 O O . LEU A 1 194 ? -16.636 21.144 -7.316 1.00 54.81 194 LEU A O 1
ATOM 1434 N N . ALA A 1 195 ? -15.090 19.857 -8.304 1.00 54.59 195 ALA A N 1
ATOM 1435 C CA . ALA A 1 195 ? -13.966 20.747 -8.032 1.00 54.59 195 ALA A CA 1
ATOM 1436 C C . ALA A 1 195 ? -14.068 22.066 -8.811 1.00 54.59 195 ALA A C 1
ATOM 1438 O O . ALA A 1 195 ? -13.669 23.092 -8.282 1.00 54.59 195 ALA A O 1
ATOM 1439 N N . SER A 1 196 ? -14.632 22.064 -10.023 1.00 57.03 196 SER A N 1
ATOM 1440 C CA . SER A 1 196 ? -14.938 23.302 -10.755 1.00 57.03 196 SER A CA 1
ATOM 1441 C C . SER A 1 196 ? -16.138 24.071 -10.183 1.00 57.03 196 SER A C 1
ATOM 1443 O O . SER A 1 196 ? -16.220 25.282 -10.360 1.00 57.03 196 SER A O 1
ATOM 1445 N N . ALA A 1 197 ? -17.058 23.399 -9.481 1.00 58.16 197 ALA A N 1
ATOM 1446 C CA . ALA A 1 197 ? -18.209 24.042 -8.838 1.00 58.16 197 ALA A CA 1
ATOM 1447 C C . ALA A 1 197 ? -17.866 24.681 -7.475 1.00 58.16 197 ALA A C 1
ATOM 1449 O O . ALA A 1 197 ? -18.563 25.583 -7.014 1.00 58.16 197 ALA A O 1
ATOM 1450 N N . ILE A 1 198 ? -16.795 24.222 -6.822 1.00 54.44 198 ILE A N 1
ATOM 1451 C CA . ILE A 1 198 ? -16.316 24.718 -5.528 1.00 54.44 198 ILE A CA 1
ATOM 1452 C C . ILE A 1 198 ? -15.029 25.508 -5.794 1.00 54.44 198 ILE A C 1
ATOM 1454 O O . ILE A 1 198 ? -13.998 24.893 -6.014 1.00 54.44 198 ILE A O 1
ATOM 1458 N N . GLY A 1 199 ? -15.086 26.846 -5.782 1.00 57.00 199 GLY A N 1
ATOM 1459 C CA . GLY A 1 199 ? -13.977 27.736 -6.182 1.00 57.00 199 GLY A CA 1
ATOM 1460 C C . GLY A 1 199 ? -12.565 27.405 -5.645 1.00 57.00 199 GLY A C 1
ATOM 1461 O O . GLY A 1 199 ? -12.399 26.703 -4.641 1.00 57.00 199 GLY A O 1
ATOM 1462 N N . ASP A 1 200 ? -11.548 27.961 -6.314 1.00 58.69 200 ASP A N 1
ATOM 1463 C CA . ASP A 1 200 ? -10.147 27.490 -6.338 1.00 58.69 200 ASP A CA 1
ATOM 1464 C C . ASP A 1 200 ? -9.492 27.193 -4.974 1.00 58.69 200 ASP A C 1
ATOM 1466 O O . ASP A 1 200 ? -8.908 26.120 -4.791 1.00 58.69 200 ASP A O 1
ATOM 1470 N N . ASP A 1 201 ? -9.637 28.065 -3.972 1.00 54.50 201 ASP A N 1
ATOM 1471 C CA . ASP A 1 201 ? -8.972 27.870 -2.670 1.00 54.50 201 ASP A CA 1
ATOM 1472 C C . ASP A 1 201 ? -9.587 26.730 -1.840 1.00 54.50 201 ASP A C 1
ATOM 1474 O O . ASP A 1 201 ? -8.903 26.013 -1.097 1.00 54.50 201 ASP A O 1
ATOM 1478 N N . ARG A 1 202 ? -10.900 26.510 -1.981 1.00 55.91 202 ARG A N 1
ATOM 1479 C CA . ARG A 1 202 ? -11.601 25.412 -1.297 1.00 55.91 202 ARG A CA 1
ATOM 1480 C C . ARG A 1 202 ? -11.395 24.087 -2.031 1.00 55.91 202 ARG A C 1
ATOM 1482 O O . ARG A 1 202 ? -11.339 23.044 -1.371 1.00 55.91 202 ARG A O 1
ATOM 1489 N N . ALA A 1 203 ? -11.188 24.117 -3.350 1.00 58.31 203 ALA A N 1
ATOM 1490 C CA . ALA A 1 203 ? -10.902 22.932 -4.156 1.00 58.31 203 ALA A CA 1
ATOM 1491 C C . ALA A 1 203 ? -9.628 22.206 -3.694 1.00 58.31 203 ALA A C 1
ATOM 1493 O O . ALA A 1 203 ? -9.628 20.979 -3.602 1.00 58.31 203 ALA A O 1
ATOM 1494 N N . ALA A 1 204 ? -8.563 22.928 -3.325 1.00 58.94 204 ALA A N 1
ATOM 1495 C CA . ALA A 1 204 ? -7.314 22.320 -2.852 1.00 58.94 204 ALA A CA 1
ATOM 1496 C C . ALA A 1 204 ? -7.492 21.513 -1.549 1.00 58.94 204 ALA A C 1
ATOM 1498 O O . ALA A 1 204 ? -6.985 20.396 -1.418 1.00 58.94 204 ALA A O 1
ATOM 1499 N N . THR A 1 205 ? -8.263 22.042 -0.594 1.00 61.19 205 THR A N 1
ATOM 1500 C CA . THR A 1 205 ? -8.548 21.351 0.677 1.00 61.19 205 THR A CA 1
ATOM 1501 C C . THR A 1 205 ? -9.482 20.157 0.474 1.00 61.19 205 THR A C 1
ATOM 1503 O O . THR A 1 205 ? -9.284 19.104 1.083 1.00 61.19 205 THR A O 1
ATOM 1506 N N . VAL A 1 206 ? -10.480 20.292 -0.405 1.00 64.31 206 VAL A N 1
ATOM 1507 C CA . VAL A 1 206 ? -11.387 19.195 -0.775 1.00 64.31 206 VAL A CA 1
ATOM 1508 C C . VAL A 1 206 ? -10.622 18.082 -1.495 1.00 64.31 206 VAL A C 1
ATOM 1510 O O . VAL A 1 206 ? -10.795 16.917 -1.144 1.00 64.31 206 VAL A O 1
ATOM 1513 N N . ARG A 1 207 ? -9.695 18.426 -2.401 1.00 62.84 207 ARG A N 1
ATOM 1514 C CA . ARG A 1 207 ? -8.810 17.472 -3.092 1.00 62.84 207 ARG A CA 1
ATOM 1515 C C . ARG A 1 207 ? -7.991 16.628 -2.119 1.00 62.84 207 ARG A C 1
ATOM 1517 O O . ARG A 1 207 ? -7.932 15.417 -2.283 1.00 62.84 207 ARG A O 1
ATOM 1524 N N . ARG A 1 208 ? -7.437 17.233 -1.061 1.00 67.75 208 ARG A N 1
ATOM 1525 C CA . ARG A 1 208 ? -6.690 16.495 -0.022 1.00 67.75 208 ARG A CA 1
ATOM 1526 C C . ARG A 1 208 ? -7.564 15.597 0.855 1.00 67.75 208 ARG A C 1
ATOM 1528 O O . ARG A 1 208 ? -7.034 14.717 1.528 1.00 67.75 208 ARG A O 1
ATOM 1535 N N . LYS A 1 209 ? -8.872 15.855 0.944 1.00 75.31 209 LYS A N 1
ATOM 1536 C CA . LYS A 1 209 ? -9.803 15.045 1.749 1.00 75.31 209 LYS A CA 1
ATOM 1537 C C . LYS A 1 209 ? -10.548 13.998 0.924 1.00 75.31 209 LYS A C 1
ATOM 1539 O O . LYS A 1 209 ? -11.092 13.066 1.506 1.00 75.31 209 LYS A O 1
ATOM 1544 N N . TYR A 1 210 ? -10.574 14.146 -0.394 1.00 81.50 210 TYR A N 1
ATOM 1545 C CA . TYR A 1 210 ? -11.268 13.243 -1.295 1.00 81.50 210 TYR A CA 1
ATOM 1546 C C . TYR A 1 210 ? -10.735 11.812 -1.199 1.00 81.50 210 TYR A C 1
ATOM 1548 O O . TYR A 1 210 ? -9.525 11.583 -1.180 1.00 81.50 210 TYR A O 1
ATOM 1556 N N . GLY A 1 211 ? -11.653 10.850 -1.112 1.00 86.94 211 GLY A N 1
ATOM 1557 C CA . GLY A 1 211 ? -11.316 9.434 -0.999 1.00 86.94 211 GLY A CA 1
ATOM 1558 C C . GLY A 1 211 ? -10.759 9.034 0.369 1.00 86.94 211 GLY A C 1
ATOM 1559 O O . GLY A 1 211 ? -10.356 7.887 0.535 1.00 86.94 211 GLY A O 1
ATOM 1560 N N . LYS A 1 212 ? -10.726 9.932 1.368 1.00 91.62 212 LYS A N 1
ATOM 1561 C CA . LYS A 1 212 ? -10.324 9.550 2.730 1.00 91.62 212 LYS A CA 1
ATOM 1562 C C . LYS A 1 212 ? -11.382 8.643 3.367 1.00 91.62 212 LYS A C 1
ATOM 1564 O O . LYS A 1 212 ? -12.541 9.062 3.428 1.00 91.62 212 LYS A O 1
ATOM 1569 N N . PRO A 1 213 ? -11.012 7.464 3.892 1.00 93.94 213 PRO A N 1
ATOM 1570 C CA . PRO A 1 213 ? -11.951 6.567 4.561 1.00 93.94 213 PRO A CA 1
ATOM 1571 C C . PRO A 1 213 ? -12.616 7.195 5.793 1.00 93.94 213 PRO A C 1
ATOM 1573 O O . PRO A 1 213 ? -11.951 7.786 6.644 1.00 93.94 213 PRO A O 1
ATOM 1576 N N . LEU A 1 214 ? -13.932 7.015 5.922 1.00 93.56 214 LEU A N 1
ATOM 1577 C CA . LEU A 1 214 ? -14.716 7.358 7.118 1.00 93.56 214 LEU A CA 1
ATOM 1578 C C . LEU A 1 214 ? -14.618 6.284 8.212 1.00 93.56 214 LEU A C 1
ATOM 1580 O O . LEU A 1 214 ? -15.072 6.495 9.334 1.00 93.56 214 LEU A O 1
ATOM 1584 N N . LYS A 1 215 ? -14.009 5.142 7.887 1.00 96.19 215 LYS A N 1
ATOM 1585 C CA . LYS A 1 215 ? -13.564 4.110 8.822 1.00 96.19 215 LYS A CA 1
ATOM 1586 C C . LYS A 1 215 ? -12.095 3.838 8.559 1.00 96.19 215 LYS A C 1
ATOM 1588 O O . LYS A 1 215 ? -11.720 3.655 7.404 1.00 96.19 215 LYS A O 1
ATOM 1593 N N . ALA A 1 216 ? -11.262 3.837 9.595 1.00 96.81 216 ALA A N 1
ATOM 1594 C CA . ALA A 1 216 ? -9.837 3.599 9.417 1.00 96.81 216 ALA A CA 1
ATOM 1595 C C . ALA A 1 216 ? -9.614 2.184 8.866 1.00 96.81 216 ALA A C 1
ATOM 1597 O O . ALA A 1 216 ? -10.067 1.202 9.453 1.00 96.81 216 ALA A O 1
ATOM 1598 N N . VAL A 1 217 ? -8.916 2.092 7.736 1.00 98.25 217 VAL A N 1
ATOM 1599 C CA . VAL A 1 217 ? -8.465 0.824 7.161 1.00 98.25 217 VAL A CA 1
ATOM 1600 C C . VAL A 1 217 ? -6.995 0.676 7.511 1.00 98.25 217 VAL A C 1
ATOM 1602 O O . VAL A 1 217 ? -6.205 1.570 7.204 1.00 98.25 217 VAL A O 1
ATOM 1605 N N . VAL A 1 218 ? -6.640 -0.418 8.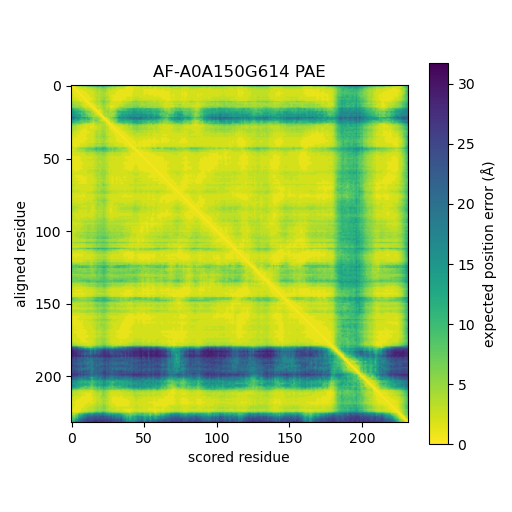176 1.00 98.38 218 VAL A N 1
ATOM 1606 C CA . VAL A 1 218 ? -5.363 -0.576 8.880 1.00 98.38 218 VAL A CA 1
ATOM 1607 C C . VAL A 1 218 ? -4.650 -1.836 8.403 1.00 98.38 218 VAL A C 1
ATOM 1609 O O . VAL A 1 218 ? -5.273 -2.882 8.231 1.00 98.38 218 VAL A O 1
ATOM 1612 N N . ILE A 1 219 ? -3.333 -1.756 8.226 1.00 98.56 219 ILE A N 1
ATOM 1613 C CA . ILE A 1 219 ? -2.479 -2.934 8.049 1.00 98.56 219 ILE A CA 1
ATOM 1614 C C . ILE A 1 219 ? -2.161 -3.489 9.442 1.00 98.56 219 ILE A C 1
ATOM 1616 O O . ILE A 1 219 ? -1.409 -2.883 10.204 1.00 98.56 219 ILE A O 1
ATOM 1620 N N . LEU A 1 220 ? -2.758 -4.627 9.787 1.00 98.44 220 LEU A N 1
ATOM 1621 C CA . LEU A 1 220 ? -2.600 -5.305 11.078 1.00 98.44 220 LEU A CA 1
ATOM 1622 C C . LEU A 1 220 ? -1.396 -6.252 11.112 1.00 98.44 220 LEU A C 1
ATOM 1624 O O . LEU A 1 220 ? -0.877 -6.543 12.183 1.00 98.44 220 LEU A O 1
ATOM 1628 N N . GLY A 1 221 ? -0.950 -6.726 9.949 1.00 98.38 221 GLY A N 1
ATOM 1629 C CA . GLY A 1 221 ? 0.188 -7.631 9.824 1.00 98.38 221 GLY A CA 1
ATOM 1630 C C . GLY A 1 221 ? 0.850 -7.504 8.459 1.00 98.38 221 GLY A C 1
ATOM 1631 O O . GLY A 1 221 ? 0.186 -7.173 7.476 1.00 98.38 221 GLY A O 1
ATOM 1632 N N . SER A 1 222 ? 2.155 -7.758 8.406 1.00 98.00 222 SER A N 1
ATOM 1633 C CA . SER A 1 222 ? 2.937 -7.777 7.172 1.00 98.00 222 SER A CA 1
ATOM 1634 C C . SER A 1 222 ? 4.009 -8.860 7.255 1.00 98.00 222 SER A C 1
ATOM 1636 O O . SER A 1 222 ? 4.776 -8.879 8.214 1.00 98.00 222 SER A O 1
ATOM 1638 N N . GLU A 1 223 ? 4.070 -9.742 6.260 1.00 97.75 223 GLU A N 1
ATOM 1639 C CA . GLU A 1 223 ? 4.988 -10.885 6.245 1.00 97.75 223 GLU A CA 1
ATOM 1640 C C . GLU A 1 223 ? 5.541 -11.135 4.838 1.00 97.75 223 GLU A C 1
ATOM 1642 O O . GLU A 1 223 ? 4.818 -11.029 3.844 1.00 97.75 223 GLU A O 1
ATOM 1647 N N . VAL A 1 224 ? 6.826 -11.490 4.749 1.00 97.75 224 VAL A N 1
ATOM 1648 C CA . VAL A 1 224 ? 7.424 -12.029 3.521 1.00 97.75 224 VAL A CA 1
ATOM 1649 C C . VAL A 1 224 ? 7.199 -13.535 3.503 1.00 97.75 224 VAL A C 1
ATOM 1651 O O . VAL A 1 224 ? 7.659 -14.243 4.393 1.00 97.75 224 VAL A O 1
ATOM 1654 N N . LEU A 1 225 ? 6.497 -14.023 2.484 1.00 96.38 225 LEU A N 1
ATOM 1655 C CA . LEU A 1 225 ? 6.157 -15.435 2.372 1.00 96.38 225 LEU A CA 1
ATOM 1656 C C . LEU A 1 225 ? 7.301 -16.224 1.722 1.00 96.38 225 LEU A C 1
ATOM 1658 O O . LEU A 1 225 ? 7.963 -15.706 0.815 1.00 96.38 225 LEU A O 1
ATOM 1662 N N . PRO A 1 226 ? 7.486 -17.502 2.096 1.00 88.94 226 PRO A N 1
ATOM 1663 C CA . PRO A 1 226 ? 8.456 -18.365 1.440 1.00 88.94 226 PRO A CA 1
ATOM 1664 C C . PRO A 1 226 ? 8.127 -18.522 -0.049 1.00 88.94 226 PRO A C 1
ATOM 1666 O O . PRO A 1 226 ? 6.958 -18.502 -0.471 1.00 88.94 226 PRO A O 1
ATOM 1669 N N . GLU A 1 227 ? 9.166 -18.692 -0.863 1.00 78.94 227 GLU A N 1
ATOM 1670 C CA . GLU A 1 227 ? 8.981 -19.003 -2.275 1.00 78.94 227 GLU A CA 1
ATOM 1671 C C . GLU A 1 227 ? 8.306 -20.371 -2.422 1.00 78.94 227 GLU A C 1
ATOM 1673 O O . GLU A 1 227 ? 8.699 -21.344 -1.780 1.00 78.94 227 GLU A O 1
ATOM 1678 N N . VAL A 1 228 ? 7.278 -20.457 -3.273 1.00 74.88 228 VAL A N 1
ATOM 1679 C CA . VAL A 1 228 ? 6.755 -21.766 -3.682 1.00 74.88 228 VAL A CA 1
ATOM 1680 C C . VAL A 1 228 ? 7.755 -22.344 -4.677 1.00 74.88 228 VAL A C 1
ATOM 1682 O O . VAL A 1 228 ? 8.050 -21.658 -5.664 1.00 74.88 228 VAL A O 1
ATOM 1685 N N . PRO A 1 229 ? 8.265 -23.569 -4.467 1.00 62.91 229 PRO A N 1
ATOM 1686 C CA . PRO A 1 229 ? 9.054 -24.252 -5.480 1.00 62.91 229 PRO A CA 1
ATOM 1687 C C . PRO A 1 229 ? 8.266 -24.287 -6.791 1.00 62.91 229 PRO A C 1
ATOM 1689 O O . PRO A 1 229 ? 7.064 -24.560 -6.780 1.00 62.91 229 PRO A O 1
ATOM 1692 N N . ALA A 1 230 ? 8.919 -24.001 -7.919 1.00 61.03 230 ALA A N 1
ATOM 1693 C CA . ALA A 1 230 ? 8.287 -24.197 -9.218 1.00 61.03 230 ALA A CA 1
ATOM 1694 C C . ALA A 1 230 ? 7.809 -25.655 -9.300 1.00 61.03 230 ALA A C 1
ATOM 1696 O O . ALA A 1 230 ? 8.600 -26.572 -9.063 1.00 61.03 230 ALA A O 1
ATOM 1697 N N . ALA A 1 231 ? 6.516 -25.864 -9.568 1.00 57.34 231 ALA A N 1
ATOM 1698 C CA . ALA A 1 231 ? 6.004 -27.197 -9.853 1.00 57.34 231 ALA A CA 1
ATOM 1699 C C . ALA A 1 231 ? 6.825 -27.757 -11.025 1.00 57.34 231 ALA A C 1
ATOM 1701 O O . ALA A 1 231 ? 6.922 -27.102 -12.064 1.00 57.34 231 ALA A O 1
ATOM 1702 N N . ARG A 1 232 ? 7.502 -28.886 -10.784 1.00 42.41 232 ARG A N 1
ATOM 1703 C CA . ARG A 1 232 ? 8.288 -29.602 -11.793 1.00 42.41 232 ARG A CA 1
ATOM 1704 C C . ARG A 1 232 ? 7.389 -30.150 -12.889 1.00 42.41 232 ARG A C 1
ATOM 1706 O O . ARG A 1 232 ? 6.268 -30.583 -12.543 1.00 42.41 232 ARG A O 1
#

InterPro domains:
  IPR002130 Cyclophilin-type peptidyl-prolyl cis-trans isomerase domain [PF00160] (35-181)
  IPR002130 Cyclophilin-type peptidyl-prolyl cis-trans isomerase domain [PR00153] (42-57)
  IPR002130 Cyclophilin-type peptidyl-prolyl cis-trans isomerase domain [PR00153] (68-80)
  IPR002130 Cyclophilin-type peptidyl-prolyl cis-trans isomerase domain [PR00153] (156-171)
  IPR002130 Cyclophilin-type peptidyl-prolyl cis-trans isomerase domain [PS50072] (34-224)
  IPR029000 Cyclophilin-like domain superfamily [G3DSA:2.40.100.10] (11-187)
  IPR029000 Cyclophilin-like domain superfamily [SSF50891] (33-181)
  IPR044178 Peptidyl-prolyl cis-trans isomerase CYP28-like [PTHR47875] (3-225)

Solvent-accessible surface area (backbone atoms only — not comparable to full-atom values): 12415 Å² total; per-residue (Å²): 105,56,33,33,38,38,29,33,17,45,20,92,44,35,62,52,51,82,89,72,58,55,99,81,63,75,45,34,64,60,76,50,51,78,70,45,52,34,31,34,39,38,41,52,88,74,38,43,61,62,38,52,30,51,49,39,39,30,64,69,41,42,51,40,62,17,33,46,68,30,38,38,40,50,43,31,36,30,30,44,48,72,43,55,50,44,76,24,20,20,53,83,57,86,78,41,61,88,55,71,56,86,78,36,76,78,37,30,71,48,70,40,68,43,50,31,34,24,25,41,39,62,64,77,55,84,67,58,71,75,56,68,69,38,94,85,53,62,92,61,24,30,33,36,27,48,16,92,49,51,41,69,90,48,41,71,43,26,35,50,39,33,30,55,76,40,36,66,68,43,47,46,53,56,40,66,52,57,44,40,65,82,72,74,79,67,62,75,63,57,53,53,58,50,43,71,71,37,60,73,80,58,28,57,59,48,60,76,41,46,24,25,46,54,34,35,37,32,30,71,37,46,41,70,48,80,68,73,78,78,84,128

Radius of gyration: 17.28 Å; Cα contacts (8 Å, |Δi|>4): 527; chains: 1; bounding box: 38×58×47 Å

Sequence (232 aa):
MPRVALTIGIASTALKRAEERTIGDKSIIPEAAPIGTIVIGLYGNAVPRTVENFLALVASGNLVGTTFSRVLAGEYIQAGKQGSKRLGAVEVPTTVQPNPEASEASAFRLPHYRPGTVSLALGENDEEPTLRQRPEYKPVEFLITTGPGPVPRLNGSNIVFGRVLEGMSVVGQVASVPVFGPSPVGNSLAFNSLASAIGDDRAATVRRKYGKPLKAVVILGSEVLPEVPAAR

Mean predicted aligned error: 6.24 Å

Organism: Gonium pectorale (NCBI:txid33097)

Nearest PDB structures (foldseek):
  1vai-assembly2_B  TM=7.859E-01  e=7.735E-11  Escherichia coli
  7zfm-assembly2_B  TM=7.828E-01  e=9.953E-11  Escherichia coli K-12
  2qer-assembly1_A  TM=7.728E-01  e=2.185E-09  Cryptosporidium parvum Iowa II
  1lop-assembly1_A  TM=7.628E-01  e=7.236E-09  Escherichia coli
  8vri-assembly2_B  TM=7.542E-01  e=1.984E-08  Escherichia coli

Foldseek 3Di:
DWKKKWWKWWFPFAFADPVRDDDPQQASADDTDTPGMWMKDWPCPQQVLLRQLQQQQLAVCQQAQAFFQFAAQAFKIKTQADDDSRHRHGPRDPSRDARCLLVPQSQLPDFQFAFFFKWQQQPVHPHDPVLCPDPPDHGDMMIGTLDDGGHRVCGSRIGGTIGTPDDSVVSNVSNPFDFQDPDNPDDPVVLVVVLVVPDDVVSVVSVSRGRGGRITMGRNHMGTDDDDPDDD